Protein 2XSU (pdb70)

InterPro domains:
  IPR000627 Intradiol ring-cleavage dioxygenase, C-terminal [PF00775] (101-268)
  IPR000627 Intradiol ring-cleavage dioxygenase, C-terminal [PS00083] (133-161)
  IPR007535 Catechol dioxygenase, N-terminal [PF04444] (23-92)
  IPR012801 Catechol 1,2-dioxygenase, proteobacteria [TIGR02439] (2-287)
  IPR015889 Intradiol ring-cleavage dioxygenase, core [G3DSA:2.60.130.10] (1-306)
  IPR015889 Intradiol ring-cleavage dioxygenase, core [SSF49482] (15-292)
  IPR050770 Intradiol Ring-Cleavage Dioxygenase [PTHR33711] (22-294)

Foldseek 3Di:
DQPDDLVRLLVVLCVPQPVPDDDDDPVVVSVVSSVVSSVVVVCCRVVVQDPVNVVVVVVLVVQCVVVVCVLVLCLLVQVQQVVLVVQVVVCVVLVNDDWQRAFGQGAADAPDAAEDEQEDEQAPCPCVVPFFKEKEKAAEAARVRHGDFFKKKWKAFADPARDGPPVPPPGDHRRRTYIYTYHPRRMHMYIYTFGAKDFDPCPGSSVVVCVVVVHTGIAGGKMWIWIDDPQWAIGTHMAGEPPTPCQVPHSSRGHDPSRYWYWAKDQDPVVCVVVVHDGIHTYTYDYTYTYGDDPSGDHNDDDDDHHYD

Structure (mmCIF, N/CA/C/O backbone):
data_2XSU
#
_entry.id   2XSU
#
_cell.length_a   101.614
_cell.length_b   78.940
_cell.length_c   76.019
_cell.angle_alpha   90.00
_cell.angle_beta   125.75
_cell.angle_gamma   90.00
#
_symmetry.space_group_name_H-M   'C 1 2 1'
#
loop_
_entity.id
_entity.type
_entity.pdbx_description
1 polymer 'CATECHOL 1,2 DIOXYGENASE'
2 non-polymer 'FE (III) ION'
3 non-polymer 1-palmitoyl-2-oleoyl-sn-glycero-3-phosphoinositol
4 water water
#
loop_
_atom_site.group_PDB
_atom_site.id
_atom_site.type_symbol
_atom_site.label_atom_id
_atom_site.label_alt_id
_atom_site.label_comp_id
_atom_site.label_asym_id
_atom_site.label_entity_id
_atom_site.label_seq_id
_atom_site.pdbx_PDB_ins_code
_atom_site.Cartn_x
_atom_site.Cartn_y
_atom_site.Cartn_z
_atom_site.occupancy
_atom_site.B_iso_or_equiv
_atom_site.auth_seq_id
_atom_site.auth_comp_id
_atom_site.auth_asym_id
_atom_site.auth_atom_id
_atom_site.pdbx_PDB_model_num
ATOM 1 N N . HIS A 1 4 ? 36.899 -21.708 46.850 1.00 27.52 -3 HIS A N 1
ATOM 2 C CA . HIS A 1 4 ? 36.303 -20.362 46.560 1.00 27.51 -3 HIS A CA 1
ATOM 3 C C . HIS A 1 4 ? 34.930 -20.402 45.917 1.00 27.37 -3 HIS A C 1
ATOM 4 O O . HIS A 1 4 ? 34.307 -19.356 45.715 1.00 27.64 -3 HIS A O 1
ATOM 5 N N . HIS A 1 5 ? 34.454 -21.594 45.567 1.00 26.42 -2 HIS A N 1
ATOM 6 C CA . HIS A 1 5 ? 33.107 -21.730 45.035 1.00 25.15 -2 HIS A CA 1
ATOM 7 C C . HIS A 1 5 ? 32.115 -21.746 46.189 1.00 24.47 -2 HIS A C 1
ATOM 8 O O . HIS A 1 5 ? 32.007 -22.728 46.948 1.00 25.07 -2 HIS A O 1
ATOM 15 N N . HIS A 1 6 ? 31.414 -20.629 46.328 1.00 22.30 -1 HIS A N 1
ATOM 16 C CA . HIS A 1 6 ? 30.422 -20.454 47.381 1.00 20.81 -1 HIS A CA 1
ATOM 17 C C . HIS A 1 6 ? 29.003 -20.786 46.946 1.00 20.93 -1 HIS A C 1
ATOM 18 O O . HIS A 1 6 ? 28.133 -21.032 47.785 1.00 21.61 -1 HIS A O 1
ATOM 25 N N . HIS A 1 7 ? 28.758 -20.773 45.634 1.00 20.18 0 HIS A N 1
ATOM 26 C CA . HIS A 1 7 ? 27.464 -21.128 45.057 1.00 19.99 0 HIS A CA 1
ATOM 27 C C . HIS A 1 7 ? 27.696 -21.931 43.781 1.00 19.46 0 HIS A C 1
ATOM 28 O O . HIS A 1 7 ? 28.645 -21.644 43.046 1.00 19.96 0 HIS A O 1
ATOM 35 N N . ASN A 1 8 ? 26.873 -22.960 43.543 1.00 19.84 2 ASN A N 1
ATOM 36 C CA . ASN A 1 8 ? 26.850 -23.659 42.248 1.00 19.31 2 ASN A CA 1
ATOM 37 C C . ASN A 1 8 ? 25.850 -23.004 41.293 1.00 18.98 2 ASN A C 1
ATOM 38 O O . ASN A 1 8 ? 25.146 -22.066 41.703 1.00 17.89 2 ASN A O 1
ATOM 43 N N . ARG A 1 9 ? 25.765 -23.473 40.038 1.00 18.41 3 ARG A N 1
ATOM 44 C CA . ARG A 1 9 ? 24.902 -22.789 39.061 1.00 18.40 3 ARG A CA 1
ATOM 45 C C . ARG A 1 9 ? 23.428 -22.911 39.427 1.00 18.65 3 ARG A C 1
ATOM 46 O O . ARG A 1 9 ? 22.678 -21.981 39.164 1.00 18.56 3 ARG A O 1
ATOM 54 N N . GLN A 1 10 ? 23.020 -24.023 40.048 1.00 18.92 4 GLN A N 1
ATOM 55 C CA . GLN A 1 10 ? 21.631 -24.175 40.494 1.00 20.37 4 GLN A CA 1
ATOM 56 C C . GLN A 1 10 ? 21.275 -23.094 41.513 1.00 18.33 4 GLN A C 1
ATOM 57 O O . GLN A 1 10 ? 20.213 -22.465 41.407 1.00 18.47 4 GLN A O 1
ATOM 63 N N . GLN A 1 11 ? 22.177 -22.877 42.468 1.00 17.41 5 GLN A N 1
ATOM 64 C CA . GLN A 1 11 ? 21.974 -21.897 43.543 1.00 16.68 5 GLN A CA 1
ATOM 65 C C . GLN A 1 11 ? 22.003 -20.485 42.955 1.00 15.23 5 GLN A C 1
ATOM 66 O O . GLN A 1 11 ? 21.196 -19.637 43.355 1.00 14.88 5 GLN A O 1
ATOM 72 N N . ILE A 1 12 ? 22.886 -20.258 41.983 1.00 14.42 6 ILE A N 1
ATOM 73 C CA . ILE A 1 12 ? 22.928 -18.961 41.293 1.00 13.62 6 ILE A CA 1
ATOM 74 C C . ILE A 1 12 ? 21.608 -18.702 40.573 1.00 13.44 6 ILE A C 1
ATOM 75 O O . ILE A 1 12 ? 21.022 -17.619 40.681 1.00 13.30 6 ILE A O 1
ATOM 80 N N . ASP A 1 13 ? 21.158 -19.678 39.776 1.00 14.73 7 ASP A N 1
ATOM 81 C CA . ASP A 1 13 ? 19.919 -19.514 39.030 1.00 15.05 7 ASP A CA 1
ATOM 82 C C . ASP A 1 13 ? 18.720 -19.243 39.926 1.00 14.09 7 ASP A C 1
ATOM 83 O O . ASP A 1 13 ? 17.877 -18.402 39.585 1.00 15.95 7 ASP A O 1
ATOM 88 N N . ALA A 1 14 ? 18.680 -19.899 41.083 1.00 14.59 8 ALA A N 1
ATOM 89 C CA . ALA A 1 14 ? 17.594 -19.696 42.036 1.00 14.76 8 ALA A CA 1
ATOM 90 C C . ALA A 1 14 ? 17.627 -18.275 42.597 1.00 14.45 8 ALA A C 1
ATOM 91 O O . ALA A 1 14 ? 16.585 -17.617 42.662 1.00 14.31 8 ALA A O 1
ATOM 93 N N . LEU A 1 15 ? 18.825 -17.796 42.953 1.00 13.39 9 LEU A N 1
ATOM 94 C CA . LEU A 1 15 ? 18.988 -16.407 43.439 1.00 13.00 9 LEU A CA 1
ATOM 95 C C . LEU A 1 15 ? 18.596 -15.349 42.397 1.00 12.95 9 LEU A C 1
ATOM 96 O O . LEU A 1 15 ? 17.874 -14.392 42.696 1.00 12.21 9 LEU A O 1
ATOM 101 N N . VAL A 1 16 ? 19.075 -15.535 41.166 1.00 12.53 10 VAL A N 1
ATOM 102 C CA . VAL A 1 16 ? 18.728 -14.598 40.084 1.00 12.74 10 VAL A CA 1
ATOM 103 C C . VAL A 1 16 ? 17.208 -14.552 39.862 1.00 13.06 10 VAL A C 1
ATOM 104 O O . VAL A 1 16 ? 16.640 -13.456 39.678 1.00 12.54 10 VAL A O 1
ATOM 108 N N . LYS A 1 17 ? 16.567 -15.730 39.899 1.00 13.83 11 LYS A N 1
ATOM 109 C CA . LYS A 1 17 ? 15.109 -15.820 39.739 1.00 13.82 11 LYS A CA 1
ATOM 110 C C . LYS A 1 17 ? 14.387 -15.107 40.883 1.00 14.02 11 LYS A C 1
ATOM 111 O O . LYS A 1 17 ? 13.445 -14.334 40.652 1.00 13.52 11 LYS A O 1
ATOM 117 N N . GLN A 1 18 ? 14.826 -15.364 42.109 1.00 13.93 12 GLN A N 1
ATOM 118 C CA . GLN A 1 18 ? 14.198 -14.752 43.285 1.00 15.18 12 GLN A CA 1
ATOM 119 C C . GLN A 1 18 ? 14.235 -13.233 43.213 1.00 14.05 12 GLN A C 1
ATOM 120 O O . GLN A 1 18 ? 13.252 -12.561 43.545 1.00 14.78 12 GLN A O 1
ATOM 126 N N . MET A 1 19 ? 15.373 -12.695 42.761 1.00 13.04 13 MET A N 1
ATOM 127 C CA . MET A 1 19 ? 15.570 -11.249 42.727 1.00 12.67 13 MET A CA 1
ATOM 128 C C . MET A 1 19 ? 14.950 -10.547 41.518 1.00 12.56 13 MET A C 1
ATOM 129 O O . MET A 1 19 ? 14.447 -9.410 41.632 1.00 13.49 13 MET A O 1
ATOM 134 N N . ASN A 1 20 ? 14.940 -11.216 40.365 1.00 11.61 14 ASN A N 1
ATOM 135 C CA . ASN A 1 20 ? 14.631 -10.527 39.108 1.00 12.60 14 ASN A CA 1
ATOM 136 C C . ASN A 1 20 ? 13.358 -10.979 38.393 1.00 14.06 14 ASN A C 1
ATOM 137 O O . ASN A 1 20 ? 12.877 -10.291 37.472 1.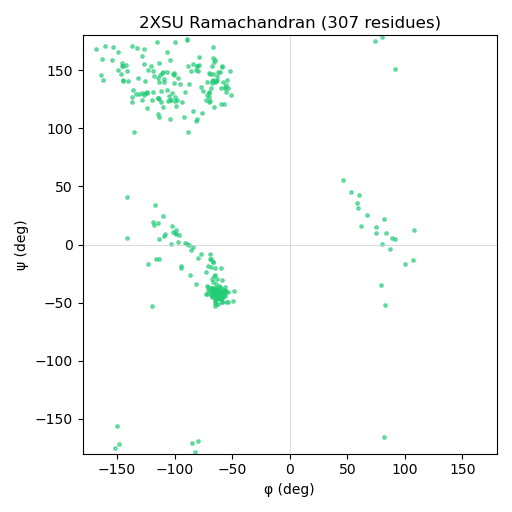00 14.82 14 ASN A O 1
ATOM 142 N N . VAL A 1 21 ? 12.811 -12.109 38.845 1.00 14.58 15 VAL A N 1
ATOM 143 C CA . VAL A 1 21 ? 11.645 -12.728 38.189 1.00 15.37 15 VAL A CA 1
ATOM 144 C C . VAL A 1 21 ? 10.461 -12.824 39.165 1.00 15.20 15 VAL A C 1
ATOM 145 O O . VAL A 1 21 ? 9.364 -12.320 38.845 1.00 16.36 15 VAL A O 1
ATOM 149 N N . ASP A 1 22 ? 10.699 -13.407 40.339 1.00 15.89 16 ASP A N 1
ATOM 150 C CA . ASP A 1 22 ? 9.663 -13.539 41.394 1.00 16.67 16 ASP A CA 1
ATOM 151 C C . ASP A 1 22 ? 9.106 -12.191 41.835 1.00 17.95 16 ASP A C 1
ATOM 152 O O . ASP A 1 22 ? 7.941 -12.108 42.271 1.00 18.72 16 ASP A O 1
ATOM 157 N N . THR A 1 23 ? 9.943 -11.148 41.756 1.00 16.56 17 THR A N 1
ATOM 158 C CA . THR A 1 23 ? 9.560 -9.780 42.100 1.00 16.26 17 THR A CA 1
ATOM 159 C C . THR A 1 23 ? 8.716 -9.042 41.048 1.00 17.11 17 THR A C 1
ATOM 160 O O . THR A 1 23 ? 8.223 -7.936 41.319 1.00 18.47 17 THR A O 1
ATOM 164 N N . ALA A 1 24 ? 8.550 -9.639 39.864 1.00 17.54 18 ALA A N 1
ATOM 165 C CA . ALA A 1 24 ? 7.771 -9.019 38.777 1.00 18.57 18 ALA A CA 1
ATOM 166 C C . ALA A 1 24 ? 6.278 -8.966 39.119 1.00 20.42 18 ALA A C 1
ATOM 167 O O . ALA A 1 24 ? 5.704 -9.948 39.633 1.00 21.18 18 ALA A O 1
ATOM 169 N N . LYS A 1 25 ? 5.672 -7.812 38.856 1.00 21.76 19 LYS A N 1
ATOM 170 C CA . LYS A 1 25 ? 4.210 -7.650 38.974 1.00 24.65 19 LYS A CA 1
ATOM 171 C C . LYS A 1 25 ? 3.678 -6.919 37.724 1.00 25.08 19 LYS A C 1
ATOM 172 O O . LYS A 1 25 ? 4.201 -5.880 37.337 1.00 25.18 19 LYS A O 1
ATOM 178 N N . GLY A 1 26 ? 2.639 -7.474 37.087 1.00 26.83 20 GLY A N 1
ATOM 179 C CA . GLY A 1 26 ? 2.073 -6.896 35.856 1.00 27.79 20 GLY A CA 1
ATOM 180 C C . GLY A 1 26 ? 2.871 -7.302 34.618 1.00 28.16 20 GLY A C 1
ATOM 181 O O . GLY A 1 26 ? 3.682 -8.228 34.692 1.00 29.17 20 GLY A O 1
ATOM 182 N N . PRO A 1 27 ? 2.650 -6.612 33.472 1.00 28.03 21 PRO A N 1
ATOM 183 C CA . PRO A 1 27 ? 3.394 -6.796 32.216 1.00 27.24 21 PRO A CA 1
ATOM 184 C C . PRO A 1 27 ? 4.935 -6.752 32.308 1.00 25.50 21 PRO A C 1
ATOM 185 O O . PRO A 1 27 ? 5.533 -5.795 32.835 1.00 26.06 21 PRO A O 1
ATOM 189 N N . VAL A 1 28 ? 5.551 -7.784 31.744 1.00 24.07 22 VAL A N 1
ATOM 190 C CA . VAL A 1 28 ? 7.001 -7.872 31.623 1.00 22.37 22 VAL A CA 1
ATOM 191 C C . VAL A 1 28 ? 7.344 -7.915 30.136 1.00 21.34 22 VAL A C 1
ATOM 192 O O . VAL A 1 28 ? 6.583 -8.496 29.348 1.00 21.40 22 VAL A O 1
ATOM 196 N N . ASP A 1 29 ? 8.477 -7.310 29.752 1.00 19.16 23 ASP A N 1
ATOM 197 C CA . ASP A 1 29 ? 9.037 -7.499 28.407 1.00 18.34 23 ASP A CA 1
ATOM 198 C C . ASP A 1 29 ? 9.764 -8.834 28.477 1.00 17.83 23 ASP A C 1
ATOM 199 O O . ASP A 1 29 ? 10.814 -8.947 29.129 1.00 16.82 23 ASP A O 1
ATOM 204 N N . GLU A 1 30 ? 9.203 -9.847 27.829 1.00 16.28 24 GLU A N 1
ATOM 205 C CA . GLU A 1 30 ? 9.710 -11.205 27.998 1.00 16.25 24 GLU A CA 1
ATOM 206 C C . GLU A 1 30 ? 11.150 -11.380 27.486 1.00 15.02 24 GLU A C 1
ATOM 207 O O . GLU A 1 30 ? 11.939 -12.120 28.095 1.00 14.23 24 GLU A O 1
ATOM 213 N N . ARG A 1 31 ? 11.481 -10.705 26.377 1.00 14.43 25 ARG A N 1
ATOM 214 C CA . ARG A 1 31 ? 12.829 -10.801 25.775 1.00 13.31 25 ARG A CA 1
ATOM 215 C C . ARG A 1 31 ? 13.884 -10.162 26.690 1.00 13.24 25 ARG A C 1
ATOM 216 O O . ARG A 1 31 ? 14.952 -10.763 26.946 1.00 12.98 25 ARG A O 1
ATOM 224 N N . ILE A 1 32 ? 13.554 -8.987 27.212 1.00 13.50 26 ILE A N 1
ATOM 225 C CA . ILE A 1 32 ? 14.488 -8.290 28.118 1.00 13.08 26 ILE A CA 1
ATOM 226 C C . ILE A 1 32 ? 14.674 -9.136 29.386 1.00 13.67 26 ILE A C 1
ATOM 227 O O . ILE A 1 32 ? 15.805 -9.331 29.849 1.00 12.78 26 ILE A O 1
ATOM 232 N N . GLN A 1 33 ? 13.576 -9.660 29.943 1.00 12.49 27 GLN A N 1
ATOM 233 C CA . GLN A 1 33 ? 13.691 -10.549 31.096 1.00 12.98 27 GLN A CA 1
ATOM 234 C C . GLN A 1 33 ? 14.612 -11.751 30.821 1.00 12.79 27 GLN A C 1
ATOM 235 O O . GLN A 1 33 ? 15.511 -12.051 31.594 1.00 12.56 27 GLN A O 1
ATOM 241 N N . GLN A 1 34 ? 14.381 -12.436 29.702 1.00 12.30 28 GLN A N 1
ATOM 242 C CA . GLN A 1 34 ? 15.202 -13.576 29.291 1.00 12.71 28 GLN A CA 1
ATOM 243 C C . GLN A 1 34 ? 16.710 -13.227 29.231 1.00 12.29 28 GLN A C 1
ATOM 244 O O . GLN A 1 34 ? 17.543 -13.953 29.762 1.00 12.04 28 GLN A O 1
ATOM 250 N N . VAL A 1 35 ? 17.039 -12.125 28.558 1.00 12.27 29 VA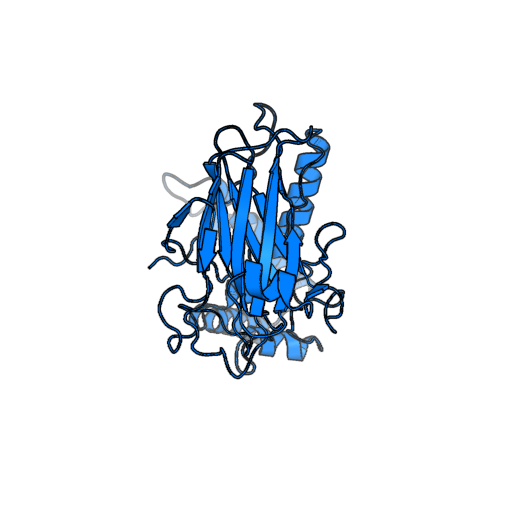L A N 1
ATOM 251 C CA . VAL A 1 35 ? 18.435 -11.730 28.382 1.00 12.59 29 VAL A CA 1
ATOM 252 C C . VAL A 1 35 ? 19.092 -11.332 29.722 1.00 12.24 29 VAL A C 1
ATOM 253 O O . VAL A 1 35 ? 20.202 -11.799 30.031 1.00 12.76 29 VAL A O 1
ATOM 257 N N . VAL A 1 36 ? 18.389 -10.547 30.537 1.00 13.18 30 VAL A N 1
ATOM 258 C CA . VAL A 1 36 ? 18.907 -10.158 31.852 1.00 13.86 30 VAL A CA 1
ATOM 259 C C . VAL A 1 36 ? 19.184 -11.374 32.751 1.00 13.63 30 VAL A C 1
ATOM 260 O O . VAL A 1 36 ? 20.261 -11.475 33.375 1.00 13.33 30 VAL A O 1
ATOM 264 N N . VAL A 1 37 ? 18.241 -12.312 32.816 1.00 12.63 31 VAL A N 1
ATOM 265 C CA . VAL A 1 37 ? 18.404 -13.508 33.632 1.00 13.46 31 VAL A CA 1
ATOM 266 C C . VAL A 1 37 ? 19.631 -14.317 33.187 1.00 12.63 31 VAL A C 1
ATOM 267 O O . VAL A 1 37 ? 20.413 -14.789 34.005 1.00 13.40 31 VAL A O 1
ATOM 271 N N . ARG A 1 38 ? 19.800 -14.469 31.880 1.00 11.14 32 ARG A N 1
ATOM 272 C CA . ARG A 1 38 ? 20.951 -15.192 31.354 1.00 11.71 32 ARG A CA 1
ATOM 273 C C . ARG A 1 38 ? 22.273 -14.493 31.660 1.00 10.99 32 ARG A C 1
ATOM 274 O O . ARG A 1 38 ? 23.203 -15.131 32.166 1.00 10.59 32 ARG A O 1
ATOM 282 N N . LEU A 1 39 ? 22.355 -13.198 31.361 1.00 10.32 33 LEU A N 1
ATOM 283 C CA . LEU A 1 39 ? 23.621 -12.484 31.551 1.00 11.28 33 LEU A CA 1
ATOM 284 C C . LEU A 1 39 ? 23.993 -12.361 33.021 1.00 11.05 33 LEU A C 1
ATOM 285 O O . LEU A 1 39 ? 25.173 -12.470 33.352 1.00 11.65 33 LEU A O 1
ATOM 290 N N . LEU A 1 40 ? 23.003 -12.151 33.894 1.00 11.37 34 LEU A N 1
ATOM 291 C CA . LEU A 1 40 ? 23.311 -12.055 35.327 1.00 11.52 34 LEU A CA 1
ATOM 292 C C . LEU A 1 40 ? 23.770 -13.390 35.887 1.00 11.56 34 LEU A C 1
ATOM 293 O O . LEU A 1 40 ? 24.719 -13.449 36.656 1.00 12.02 34 LEU A O 1
ATOM 298 N N . GLY A 1 41 ? 23.080 -14.468 35.508 1.00 10.94 35 GLY A N 1
ATOM 299 C CA . GLY A 1 41 ? 23.512 -15.797 35.933 1.00 10.85 35 GLY A CA 1
ATOM 300 C C . GLY A 1 41 ? 24.946 -16.084 35.462 1.00 10.43 35 GLY A C 1
ATOM 301 O O . GLY A 1 41 ? 25.772 -16.600 36.215 1.00 10.10 35 GLY A O 1
ATOM 302 N N . ASP A 1 42 ? 25.262 -15.727 34.213 1.00 10.32 36 ASP A N 1
ATOM 303 C CA . ASP A 1 42 ? 26.617 -15.935 33.705 1.00 10.67 36 ASP A CA 1
ATOM 304 C C . ASP A 1 42 ? 27.636 -15.094 34.469 1.00 10.22 36 ASP A C 1
ATOM 305 O O . ASP A 1 42 ? 28.724 -15.576 34.771 1.00 11.63 36 ASP A O 1
ATOM 310 N N . LEU A 1 43 ? 27.290 -13.835 34.767 1.00 9.56 37 LEU A N 1
ATOM 311 C CA . LEU A 1 43 ? 28.204 -12.953 35.512 1.00 9.08 37 LEU A CA 1
ATOM 312 C C . LEU A 1 43 ? 28.473 -13.539 36.893 1.00 9.63 37 LEU A C 1
ATOM 313 O O . LEU A 1 43 ? 29.621 -13.618 37.318 1.00 10.10 37 LEU A O 1
ATOM 318 N N . PHE A 1 44 ? 27.420 -13.977 37.579 1.00 9.71 38 PHE A N 1
ATOM 319 C CA . PHE A 1 44 ? 27.579 -14.558 38.915 1.00 9.62 38 PHE A CA 1
ATOM 320 C C . PHE A 1 44 ? 28.467 -15.808 38.876 1.00 10.38 38 PHE A C 1
ATOM 321 O O . PHE A 1 44 ? 29.308 -15.998 39.745 1.00 11.09 38 PHE A O 1
ATOM 329 N N . GLN A 1 45 ? 28.292 -16.637 37.845 1.00 10.46 39 GLN A N 1
ATOM 330 C CA . GLN A 1 45 ? 29.088 -17.832 37.725 1.00 11.70 39 GLN A CA 1
ATOM 331 C C . GLN A 1 45 ? 30.568 -17.515 37.423 1.00 11.72 39 GLN A C 1
ATOM 332 O O . GLN A 1 45 ? 31.472 -18.190 37.928 1.00 12.34 39 GLN A O 1
ATOM 338 N N . ALA A 1 46 ? 30.820 -16.486 36.610 1.00 10.88 40 ALA A N 1
ATOM 339 C CA . ALA A 1 46 ? 32.193 -16.042 36.385 1.00 11.72 40 ALA A CA 1
ATOM 340 C C . ALA A 1 46 ? 32.836 -15.510 37.677 1.00 11.32 40 ALA A C 1
ATOM 341 O O . ALA A 1 46 ? 34.003 -15.740 37.945 1.00 11.06 40 ALA A O 1
ATOM 343 N N . ILE A 1 47 ? 32.049 -14.777 38.474 1.00 11.21 41 ILE A N 1
ATOM 344 C CA . ILE A 1 47 ? 32.535 -14.288 39.761 1.00 11.40 41 ILE A CA 1
ATOM 345 C C . ILE A 1 47 ? 32.947 -15.473 40.657 1.00 11.54 41 ILE A C 1
ATOM 346 O O . ILE A 1 47 ? 33.998 -15.433 41.281 1.00 11.70 41 ILE A O 1
ATOM 351 N N . GLU A 1 48 ? 32.130 -16.525 40.692 1.00 11.53 42 GLU A N 1
ATOM 352 C CA . GLU A 1 48 ? 32.484 -17.728 41.461 1.00 12.23 42 GLU A CA 1
ATOM 353 C C . GLU A 1 48 ? 33.735 -18.409 40.895 1.00 13.01 42 GLU A C 1
ATOM 354 O O . GLU A 1 48 ? 34.690 -18.699 41.632 1.00 13.48 42 GLU A O 1
ATOM 360 N N . ASP A 1 49 ? 33.728 -18.656 39.584 1.00 13.02 43 ASP A N 1
ATOM 361 C CA . ASP A 1 49 ? 34.807 -19.454 38.991 1.00 13.31 43 ASP A CA 1
ATOM 362 C C . ASP A 1 49 ? 36.173 -18.790 39.102 1.00 14.00 43 ASP A C 1
ATOM 363 O O . ASP A 1 49 ? 37.199 -19.461 39.326 1.00 14.90 43 ASP A O 1
ATOM 368 N N . LEU A 1 50 ? 36.212 -17.469 38.924 1.00 13.68 44 LEU A N 1
ATOM 369 C CA . LEU A 1 50 ? 37.458 -16.712 38.947 1.00 13.96 44 LEU A CA 1
ATOM 370 C C . LEU A 1 50 ? 37.741 -16.063 40.319 1.00 13.77 44 LEU A C 1
ATOM 371 O O . LEU A 1 50 ? 38.712 -15.313 40.471 1.00 14.24 44 LEU A O 1
ATOM 376 N N . ASP A 1 51 ? 36.838 -16.327 41.280 1.00 14.14 45 ASP A N 1
ATOM 377 C CA . ASP A 1 51 ? 36.850 -15.725 42.627 1.00 14.23 45 ASP A CA 1
ATOM 378 C C . ASP A 1 51 ? 37.084 -14.212 42.553 1.00 13.62 45 ASP A C 1
ATOM 379 O O . ASP A 1 51 ? 38.040 -13.651 43.121 1.00 14.50 45 ASP A O 1
ATOM 384 N N . ILE A 1 52 ? 36.217 -13.550 41.785 1.00 12.60 46 ILE A N 1
ATOM 385 C CA . ILE A 1 52 ? 36.292 -12.109 41.572 1.00 12.89 46 ILE A CA 1
ATOM 386 C C . ILE A 1 52 ? 35.839 -11.392 42.853 1.00 12.72 46 ILE A C 1
ATOM 387 O O . ILE A 1 52 ? 34.744 -11.637 43.372 1.00 14.42 46 ILE A O 1
ATOM 392 N N . GLN A 1 53 ? 36.723 -10.536 43.348 1.00 13.75 47 GLN A N 1
ATOM 393 C CA . GLN A 1 53 ? 36.552 -9.845 44.633 1.00 14.40 47 GLN A CA 1
ATOM 394 C C . GLN A 1 53 ? 35.704 -8.593 44.469 1.00 13.82 47 GLN A C 1
ATOM 395 O O . GLN A 1 53 ? 35.622 -8.039 43.362 1.00 13.07 47 GLN A O 1
ATOM 401 N N . PRO A 1 54 ? 35.036 -8.124 45.544 1.00 13.11 48 PRO A N 1
ATOM 402 C CA . PRO A 1 54 ? 34.225 -6.929 45.395 1.00 12.49 48 PRO A CA 1
ATOM 403 C C . PRO A 1 54 ? 35.010 -5.750 44.804 1.00 13.28 48 PRO A C 1
ATOM 404 O O . PRO A 1 54 ? 34.505 -5.060 43.955 1.00 13.15 48 PRO A O 1
ATOM 408 N N . SER A 1 55 ? 36.257 -5.559 45.223 1.00 13.44 49 SER A N 1
ATOM 409 C CA . SER A 1 55 ? 37.045 -4.447 44.715 1.00 13.80 49 SER A CA 1
ATOM 410 C C . SER A 1 55 ? 37.227 -4.544 43.201 1.00 12.54 49 SER A C 1
ATOM 411 O O . SER A 1 55 ? 37.227 -3.513 42.520 1.00 13.56 49 SER A O 1
ATOM 415 N N . GLU A 1 56 ? 37.374 -5.776 42.698 1.00 12.67 50 GLU A N 1
ATOM 416 C CA . GLU A 1 56 ? 37.482 -6.022 41.248 1.00 12.48 50 GLU A CA 1
ATOM 417 C C . GLU A 1 56 ? 36.172 -5.714 40.501 1.00 11.94 50 GLU A C 1
ATOM 418 O O . GLU A 1 56 ? 36.173 -5.075 39.451 1.00 12.11 50 GLU A O 1
ATOM 424 N N . VAL A 1 57 ? 35.040 -6.129 41.066 1.00 11.65 51 VAL A N 1
ATOM 425 C CA . VAL A 1 57 ? 33.756 -5.822 40.465 1.00 11.36 51 VAL A CA 1
ATOM 426 C C . VAL A 1 57 ? 33.539 -4.308 40.389 1.00 11.03 51 VAL A C 1
ATOM 427 O O . VAL A 1 57 ? 33.162 -3.773 39.344 1.00 10.66 51 VAL A O 1
ATOM 431 N N . TRP A 1 58 ? 33.820 -3.587 41.480 1.00 9.86 52 TRP A N 1
ATOM 432 C CA . TRP A 1 58 ? 33.644 -2.135 41.477 1.00 10.60 52 TRP A CA 1
ATOM 433 C C . TRP A 1 58 ? 34.574 -1.472 40.472 1.00 11.44 52 TRP A C 1
ATOM 434 O O . TRP A 1 58 ? 34.156 -0.574 39.774 1.00 11.48 52 TRP A O 1
ATOM 445 N N . LYS A 1 59 ? 35.803 -1.976 40.342 1.00 11.65 53 LYS A N 1
ATOM 446 C CA . LYS A 1 59 ? 36.709 -1.420 39.327 1.00 12.68 53 LYS A CA 1
ATOM 447 C C . LYS A 1 59 ? 36.141 -1.616 37.924 1.00 12.02 53 LYS A C 1
ATOM 448 O O . LYS A 1 59 ? 36.245 -0.714 37.076 1.00 13.03 53 LYS A O 1
ATOM 454 N N . GLY A 1 60 ? 35.551 -2.782 37.668 1.00 11.65 54 GLY A N 1
ATOM 455 C CA . GLY A 1 60 ? 34.934 -3.042 36.349 1.00 11.79 54 GLY A CA 1
ATOM 456 C C . GLY A 1 60 ? 33.760 -2.101 36.069 1.00 12.05 54 GLY A C 1
ATOM 457 O O . GLY A 1 60 ? 33.626 -1.563 34.970 1.00 12.88 54 GLY A O 1
ATOM 458 N N . LEU A 1 61 ? 32.889 -1.903 37.064 1.00 11.34 55 LEU A N 1
ATOM 459 C CA . LEU A 1 61 ? 31.743 -0.993 36.902 1.00 12.17 55 LEU A CA 1
ATOM 460 C C . LEU A 1 61 ? 32.183 0.472 36.752 1.00 12.49 55 LEU A C 1
ATOM 461 O O . LEU A 1 61 ? 31.602 1.234 35.966 1.00 11.81 55 LEU A O 1
ATOM 466 N N . GLU A 1 62 ? 33.226 0.864 37.485 1.00 10.61 56 GLU A N 1
ATOM 467 C CA . GLU A 1 62 ? 33.791 2.202 37.355 1.00 11.41 56 GLU A CA 1
ATOM 468 C C . GLU A 1 62 ? 34.377 2.418 35.946 1.00 11.05 56 GLU A C 1
ATOM 469 O O . GLU A 1 62 ? 34.175 3.480 35.335 1.00 10.86 56 GLU A O 1
ATOM 475 N N . TYR A 1 63 ? 35.063 1.394 35.445 1.00 11.53 57 TYR A N 1
ATOM 476 C CA . TYR A 1 63 ? 35.572 1.428 34.062 1.00 11.78 57 TYR A CA 1
ATOM 477 C C . TYR A 1 63 ? 34.430 1.604 33.056 1.00 11.32 57 TYR A C 1
ATOM 478 O O . TYR A 1 63 ? 34.516 2.498 32.183 1.00 11.07 57 TYR A O 1
ATOM 487 N N . LEU A 1 64 ? 33.375 0.784 33.178 1.00 11.07 58 LEU A N 1
ATOM 488 C CA . LEU A 1 64 ? 32.229 0.895 32.256 1.00 11.70 58 LEU A CA 1
ATOM 489 C C . LEU A 1 64 ? 31.553 2.254 32.341 1.00 10.88 58 LEU A C 1
ATOM 490 O O . LEU A 1 64 ? 31.175 2.812 31.303 1.00 11.66 58 LEU A O 1
ATOM 495 N N . THR A 1 65 ? 31.421 2.794 33.562 1.00 10.89 59 THR A N 1
ATOM 496 C CA . THR A 1 65 ? 30.891 4.151 33.752 1.00 11.26 59 THR A CA 1
ATOM 497 C C . THR A 1 65 ? 31.757 5.191 32.999 1.00 11.01 59 THR A C 1
ATOM 498 O O . THR A 1 65 ? 31.231 6.022 32.227 1.00 12.12 59 THR A O 1
ATOM 502 N N . ASP A 1 66 ? 33.068 5.117 33.191 1.00 11.73 60 ASP A N 1
ATOM 503 C CA . ASP A 1 66 ? 34.011 6.056 32.539 1.00 12.48 60 ASP A CA 1
ATOM 504 C C . ASP A 1 66 ? 33.955 5.940 31.014 1.00 12.77 60 ASP A C 1
ATOM 505 O O . ASP A 1 66 ? 33.974 6.967 30.317 1.00 12.24 60 ASP A O 1
ATOM 510 N N . ALA A 1 67 ? 33.876 4.694 30.530 1.00 13.08 61 ALA A N 1
ATOM 511 C CA . ALA A 1 67 ? 33.774 4.425 29.091 1.00 12.73 61 ALA A CA 1
ATOM 512 C C . ALA A 1 67 ? 32.517 5.049 28.489 1.00 11.95 61 ALA A C 1
ATOM 513 O O . ALA A 1 67 ? 32.583 5.664 27.414 1.00 13.34 61 ALA A O 1
ATOM 515 N N . GLY A 1 68 ? 31.377 4.901 29.173 1.00 11.21 62 GLY A N 1
ATOM 516 C CA . GLY A 1 68 ? 30.138 5.513 28.713 1.00 11.71 62 GLY A CA 1
ATOM 517 C C . GLY A 1 68 ? 30.186 7.031 28.744 1.00 12.56 62 GLY A C 1
ATOM 518 O O . GLY A 1 68 ? 29.706 7.698 27.828 1.00 12.28 62 GLY A O 1
ATOM 519 N N . GLN A 1 69 ? 30.776 7.583 29.803 1.00 12.50 63 GLN A N 1
ATOM 520 C CA . GLN A 1 69 ? 30.917 9.039 29.874 1.00 13.20 63 GLN A CA 1
ATOM 521 C C . GLN A 1 69 ? 31.804 9.608 28.765 1.00 14.02 63 GLN A C 1
ATOM 522 O O . GLN A 1 69 ? 31.550 10.721 28.292 1.00 15.61 63 GLN A O 1
ATOM 528 N N . ALA A 1 70 ? 32.762 8.802 28.312 1.00 13.33 64 ALA A N 1
ATOM 529 C CA . ALA A 1 70 ? 33.698 9.170 27.232 1.00 13.32 64 ALA A CA 1
ATOM 530 C C . ALA A 1 70 ? 33.137 8.840 25.835 1.00 13.02 64 ALA A C 1
ATOM 531 O O . ALA A 1 70 ? 33.797 9.130 24.812 1.00 14.05 64 ALA A O 1
ATOM 533 N N . ASN A 1 71 ? 31.928 8.277 25.791 1.00 12.99 65 ASN A N 1
ATOM 534 C CA . ASN A 1 71 ? 31.271 7.790 24.568 1.00 12.99 65 ASN A CA 1
ATOM 535 C C . ASN A 1 71 ? 32.153 6.824 23.801 1.00 13.61 65 ASN A C 1
ATOM 536 O O . ASN A 1 71 ? 32.251 6.916 22.566 1.00 14.14 65 ASN A O 1
ATOM 541 N N . GLU A 1 72 ? 32.765 5.888 24.527 1.00 11.32 66 GLU A N 1
ATOM 542 C CA . GLU A 1 72 ? 33.744 4.958 23.935 1.00 12.96 66 GLU A CA 1
ATOM 543 C C . GLU A 1 72 ? 33.315 3.492 23.910 1.00 11.74 66 GLU A C 1
ATOM 544 O O . GLU A 1 72 ? 34.131 2.635 23.550 1.00 11.81 66 GLU A O 1
ATOM 550 N N . LEU A 1 73 ? 32.083 3.181 24.322 1.00 11.54 67 LEU A N 1
ATOM 551 C CA . LEU A 1 73 ? 31.653 1.777 24.353 1.00 11.97 67 LEU A CA 1
ATOM 552 C C . LEU A 1 73 ? 31.531 1.179 22.945 1.00 12.92 67 LEU A C 1
ATOM 553 O O . LEU A 1 73 ? 31.721 -0.023 22.775 1.00 13.03 67 LEU A O 1
ATOM 558 N N . GLY A 1 74 ? 31.222 2.014 21.952 1.00 13.60 68 GLY A N 1
ATOM 559 C CA . GLY A 1 74 ? 31.210 1.549 20.535 1.00 13.78 68 GLY A CA 1
ATOM 560 C C . GLY A 1 74 ? 32.624 1.230 20.065 1.00 14.25 68 GLY A C 1
ATOM 561 O O . GLY A 1 74 ? 32.877 0.223 19.361 1.00 13.74 68 GLY A O 1
ATOM 562 N N . LEU A 1 75 ? 33.565 2.069 20.457 1.00 13.14 69 LEU A N 1
ATOM 563 C CA . LEU A 1 75 ? 34.957 1.834 20.163 1.00 13.93 69 LEU A CA 1
ATOM 564 C C . LEU A 1 75 ? 35.458 0.545 20.837 1.00 12.75 69 LEU A C 1
ATOM 565 O O . LEU A 1 75 ? 36.194 -0.251 20.223 1.00 12.34 69 LEU A O 1
ATOM 570 N N . LEU A 1 76 ? 35.066 0.333 22.099 1.00 11.56 70 LEU A N 1
ATOM 571 C CA . LEU A 1 76 ? 35.454 -0.865 22.837 1.00 11.10 70 LEU A CA 1
ATOM 572 C C . LEU A 1 76 ? 34.855 -2.122 22.215 1.00 10.80 70 LEU A C 1
ATOM 573 O O . LEU A 1 76 ? 35.518 -3.161 22.173 1.00 9.72 70 LEU A O 1
ATOM 578 N N . ALA A 1 77 ? 33.606 -2.021 21.736 1.00 10.38 71 ALA A N 1
ATOM 579 C CA . ALA A 1 77 ? 32.986 -3.149 21.018 1.00 10.49 71 ALA A CA 1
ATOM 580 C C . ALA A 1 77 ? 33.808 -3.544 19.794 1.00 10.60 71 ALA A C 1
ATOM 581 O O . ALA A 1 77 ? 33.966 -4.748 19.480 1.00 10.75 71 ALA A O 1
ATOM 583 N N . GLY A 1 78 ? 34.330 -2.546 19.086 1.00 10.11 72 GLY A N 1
ATOM 584 C CA . GLY A 1 78 ? 35.235 -2.827 17.964 1.00 9.65 72 GLY A CA 1
ATOM 585 C C . GLY A 1 78 ? 36.522 -3.470 18.433 1.00 9.40 72 GLY A C 1
ATOM 586 O O . GLY A 1 78 ? 36.890 -4.550 17.963 1.00 10.11 72 GLY A O 1
ATOM 587 N N . GLY A 1 79 ? 37.200 -2.848 19.405 1.00 9.44 73 GLY A N 1
ATOM 588 C CA . GLY A 1 79 ? 38.494 -3.361 19.870 1.00 10.16 73 GLY A CA 1
ATOM 589 C C . GLY A 1 79 ? 38.516 -4.756 20.490 1.00 10.13 73 GLY A C 1
ATOM 590 O O . GLY A 1 79 ? 39.477 -5.495 20.305 1.00 11.02 73 GLY A O 1
ATOM 591 N N . LEU A 1 80 ? 37.459 -5.129 21.228 1.00 9.57 74 LEU A N 1
ATOM 592 C CA . LEU A 1 80 ? 37.419 -6.452 21.851 1.00 10.83 74 LEU A CA 1
ATOM 593 C C . LEU A 1 80 ? 37.014 -7.516 20.834 1.00 10.65 74 LEU A C 1
ATOM 594 O O . LEU A 1 80 ? 37.111 -8.709 21.112 1.00 11.79 74 LEU A O 1
ATOM 599 N N . GLY A 1 81 ? 36.542 -7.069 19.674 1.00 9.91 75 GLY A N 1
ATOM 600 C CA . GLY A 1 81 ? 36.127 -7.986 18.611 1.00 10.19 75 GLY A CA 1
ATOM 601 C C . GLY A 1 81 ? 34.655 -8.385 18.625 1.00 9.82 75 GLY A C 1
ATOM 602 O O . GLY A 1 81 ? 34.219 -9.186 17.785 1.00 9.39 75 GLY A O 1
ATOM 603 N N . LEU A 1 82 ? 33.867 -7.801 19.531 1.00 8.65 76 LEU A N 1
ATOM 604 C CA . LEU A 1 82 ? 32.430 -8.045 19.523 1.00 8.80 76 LEU A CA 1
ATOM 605 C C . LEU A 1 82 ? 31.773 -7.562 18.226 1.00 9.13 76 LEU A C 1
ATOM 606 O O . LEU A 1 82 ? 30.895 -8.235 17.683 1.00 9.11 76 LEU A O 1
ATOM 611 N N . GLU A 1 83 ? 32.176 -6.388 17.730 1.00 8.03 77 GLU A N 1
ATOM 612 C CA . GLU A 1 83 ? 31.546 -5.862 16.525 1.00 8.79 77 GLU A CA 1
ATOM 613 C C . GLU A 1 83 ? 31.820 -6.792 15.320 1.00 8.96 77 GLU A C 1
ATOM 614 O O . GLU A 1 83 ? 30.899 -7.154 14.583 1.00 9.39 77 GLU A O 1
ATOM 620 N N . HIS A 1 84 ? 33.064 -7.231 15.192 1.00 8.54 78 HIS A N 1
ATOM 621 C CA . HIS A 1 84 ? 33.394 -8.208 14.145 1.00 9.03 78 HIS A CA 1
ATOM 622 C C . HIS A 1 84 ? 32.619 -9.531 14.325 1.00 9.15 78 HIS A C 1
ATOM 623 O O . HIS A 1 84 ? 32.175 -10.120 13.339 1.00 9.02 78 HIS A O 1
ATOM 630 N N . TYR A 1 85 ? 32.498 -10.014 15.564 1.00 9.25 79 TYR A N 1
ATOM 631 C CA . TYR A 1 85 ? 31.766 -11.260 15.855 1.00 9.85 79 TYR A CA 1
ATOM 632 C C . TYR A 1 85 ? 30.337 -11.174 15.317 1.00 10.22 79 TYR A C 1
ATOM 633 O O . TYR A 1 85 ? 29.810 -12.161 14.785 1.00 9.77 79 TYR A O 1
ATOM 642 N N . LEU A 1 86 ? 29.700 -10.014 15.446 1.00 10.35 80 LEU A N 1
ATOM 643 C CA . LEU A 1 86 ? 28.330 -9.868 14.964 1.00 10.48 80 LEU A CA 1
ATOM 644 C C . LEU A 1 86 ? 28.286 -10.091 13.458 1.00 11.05 80 LEU A C 1
ATOM 645 O O . LEU A 1 86 ? 27.346 -10.714 12.962 1.00 11.90 80 LEU A O 1
ATOM 650 N N . ASP A 1 87 ? 29.299 -9.596 12.733 1.00 10.53 81 ASP A N 1
ATOM 651 C CA . ASP A 1 87 ? 29.406 -9.859 11.287 1.00 10.34 81 ASP A CA 1
ATOM 652 C C . ASP A 1 87 ? 29.668 -11.339 10.984 1.00 10.45 81 ASP A C 1
ATOM 653 O O . ASP A 1 87 ? 29.108 -11.881 9.997 1.00 10.74 81 ASP A O 1
ATOM 658 N N . LEU A 1 88 ? 30.531 -11.991 11.772 1.00 10.05 82 LEU A N 1
ATOM 659 C CA . LEU A 1 88 ? 30.760 -13.444 11.588 1.00 10.33 82 LEU A CA 1
ATOM 660 C C . LEU A 1 88 ? 29.425 -14.197 11.688 1.00 10.57 82 LEU A C 1
ATOM 661 O O . LEU A 1 88 ? 29.131 -15.073 10.854 1.00 11.25 82 LEU A O 1
ATOM 666 N N . ARG A 1 89 ? 28.612 -13.842 12.681 1.00 10.81 83 ARG A N 1
ATOM 667 C CA . ARG A 1 89 ? 27.278 -14.439 12.829 1.00 10.74 83 ARG A CA 1
ATOM 668 C C . ARG A 1 89 ? 26.362 -14.128 11.644 1.00 11.26 83 ARG A C 1
ATOM 669 O O . ARG A 1 89 ? 25.661 -15.021 11.157 1.00 11.43 83 ARG A O 1
ATOM 677 N N . ALA A 1 90 ? 26.380 -12.890 11.154 1.00 11.17 84 ALA A N 1
ATOM 678 C CA . ALA A 1 90 ? 25.506 -12.516 10.072 1.00 11.21 84 ALA A CA 1
ATOM 679 C C . ALA A 1 90 ? 25.902 -13.279 8.808 1.00 11.50 84 ALA A C 1
ATOM 680 O O . ALA A 1 90 ? 25.030 -13.707 8.040 1.00 12.02 84 ALA A O 1
ATOM 682 N N . ASP A 1 91 ? 27.214 -13.439 8.600 1.00 11.55 85 ASP A N 1
ATOM 683 C CA . ASP A 1 91 ? 27.715 -14.184 7.430 1.00 12.02 85 ASP A CA 1
ATOM 684 C C . ASP A 1 91 ? 27.256 -15.649 7.494 1.00 12.30 85 ASP A C 1
ATOM 685 O O . ASP A 1 91 ? 26.877 -16.216 6.458 1.00 12.83 85 ASP A O 1
ATOM 690 N N . GLU A 1 92 ? 27.288 -16.240 8.688 1.00 12.32 86 GLU A N 1
ATOM 691 C CA . GLU A 1 92 ? 26.870 -17.645 8.831 1.00 13.76 86 GLU A CA 1
ATOM 692 C C . GLU A 1 92 ? 25.367 -17.813 8.661 1.00 13.67 86 GLU A C 1
ATOM 693 O O . GLU A 1 92 ? 24.924 -18.807 8.028 1.00 13.74 86 GLU A O 1
ATOM 699 N N . ALA A 1 93 ? 24.578 -16.871 9.200 1.00 13.94 87 ALA A N 1
ATOM 700 C CA . ALA A 1 93 ? 23.127 -16.850 8.937 1.00 14.70 87 ALA A CA 1
ATOM 701 C C . ALA A 1 93 ? 22.821 -16.745 7.439 1.00 15.66 87 ALA A C 1
ATOM 702 O O . ALA A 1 93 ? 21.915 -17.440 6.932 1.00 16.09 87 ALA A O 1
ATOM 704 N N . ASP A 1 94 ? 23.586 -15.915 6.715 1.00 14.46 88 ASP A N 1
ATOM 705 C CA . ASP A 1 94 ? 23.362 -15.742 5.275 1.00 16.02 88 ASP A CA 1
ATOM 706 C C . ASP A 1 94 ? 23.734 -17.005 4.523 1.00 16.98 88 ASP A C 1
ATOM 707 O O . ASP A 1 94 ? 22.994 -17.426 3.612 1.00 17.63 88 ASP A O 1
ATOM 712 N N . ALA A 1 95 ? 24.825 -17.647 4.932 1.00 15.84 89 ALA A N 1
ATOM 713 C CA . ALA A 1 95 ? 25.226 -18.925 4.309 1.00 17.09 89 ALA A CA 1
ATOM 714 C C . ALA A 1 95 ? 24.119 -19.962 4.469 1.00 18.05 89 ALA A C 1
ATOM 715 O O . ALA A 1 95 ? 23.788 -20.692 3.503 1.00 19.14 89 ALA A O 1
ATOM 717 N N . LYS A 1 96 ? 23.551 -20.050 5.668 1.00 17.95 90 LYS A N 1
ATOM 718 C CA . LYS A 1 96 ? 22.493 -21.047 5.935 1.00 18.51 90 LYS A CA 1
ATOM 719 C C . LYS A 1 96 ? 21.205 -20.718 5.166 1.00 20.84 90 LYS A C 1
ATOM 720 O O . LYS A 1 96 ? 20.353 -21.592 4.954 1.00 21.92 90 LYS A O 1
ATOM 726 N N . ALA A 1 97 ? 21.068 -19.465 4.741 1.00 21.36 91 ALA A N 1
ATOM 727 C CA . ALA A 1 97 ? 19.952 -19.060 3.869 1.00 23.01 91 ALA A CA 1
ATOM 728 C C . ALA A 1 97 ? 20.214 -19.272 2.373 1.00 24.33 91 ALA A C 1
ATOM 729 O O . ALA A 1 97 ? 19.321 -19.045 1.537 1.00 25.26 91 ALA A O 1
ATOM 731 N N . GLY A 1 98 ? 21.423 -19.686 2.021 1.00 25.31 92 GLY A N 1
ATOM 732 C CA . GLY A 1 98 ? 21.822 -19.821 0.620 1.00 26.89 92 GLY A CA 1
ATOM 733 C C . GLY A 1 98 ? 22.101 -18.502 -0.076 1.00 28.42 92 GLY A C 1
ATOM 734 O O . GLY A 1 98 ? 22.287 -18.464 -1.299 1.00 28.58 92 GLY A O 1
ATOM 735 N N . ILE A 1 99 ? 22.161 -17.420 0.707 1.00 29.22 93 ILE A N 1
ATOM 736 C CA . ILE A 1 99 ? 22.519 -16.114 0.169 1.00 30.74 93 ILE A CA 1
ATOM 737 C C . ILE A 1 99 ? 24.003 -16.116 -0.053 1.00 31.14 93 ILE A C 1
ATOM 738 O O . ILE A 1 99 ? 24.799 -16.216 0.901 1.00 32.76 93 ILE A O 1
ATOM 743 N N . THR A 1 100 ? 24.362 -16.053 -1.320 1.00 31.23 94 THR A N 1
ATOM 744 C CA . THR A 1 100 ? 25.736 -15.966 -1.737 1.00 31.10 94 THR A CA 1
ATOM 745 C C . THR A 1 100 ? 25.896 -14.755 -2.663 1.00 29.90 94 THR A C 1
ATOM 746 O O . THR A 1 100 ? 24.912 -14.166 -3.157 1.00 30.05 94 THR A O 1
ATOM 750 N N . GLY A 1 101 ? 27.154 -14.419 -2.916 1.00 27.84 95 GLY A N 1
ATOM 751 C CA . GLY A 1 101 ? 27.486 -13.311 -3.773 1.00 25.05 95 GLY A CA 1
ATOM 752 C C . GLY A 1 101 ? 27.370 -12.001 -3.029 1.00 22.11 95 GLY A C 1
ATOM 753 O O . GLY A 1 101 ? 27.017 -11.943 -1.843 1.00 21.38 95 GLY A O 1
ATOM 754 N N . GLY A 1 102 ? 27.680 -10.934 -3.738 1.00 20.08 96 GLY A N 1
ATOM 755 C CA . GLY A 1 102 ? 27.659 -9.632 -3.142 1.00 17.96 96 GLY A CA 1
ATOM 756 C C . GLY A 1 102 ? 29.009 -9.240 -2.573 1.00 16.38 96 GLY A C 1
ATOM 757 O O . GLY A 1 102 ? 29.824 -10.077 -2.143 1.00 16.70 96 GLY A O 1
ATOM 758 N N . THR A 1 103 ? 29.245 -7.941 -2.565 1.00 14.70 97 THR A N 1
ATOM 759 C CA . THR A 1 103 ? 30.430 -7.418 -1.900 1.00 13.68 97 THR A CA 1
ATOM 760 C C . THR A 1 103 ? 30.343 -7.819 -0.411 1.00 12.57 97 THR A C 1
ATOM 761 O O . THR A 1 103 ? 29.264 -7.694 0.192 1.00 13.50 97 THR A O 1
ATOM 765 N N . PRO A 1 104 ? 31.453 -8.326 0.188 1.00 12.08 98 PRO A N 1
ATOM 766 C CA . PRO A 1 104 ? 31.413 -8.729 1.607 1.00 11.42 98 PRO A CA 1
ATOM 767 C C . PRO A 1 104 ? 31.101 -7.561 2.557 1.00 11.51 98 PRO A C 1
ATOM 768 O O . PRO A 1 104 ? 31.495 -6.421 2.295 1.00 10.93 98 PRO A O 1
ATOM 772 N N . ARG A 1 105 ? 30.425 -7.867 3.656 1.00 11.09 99 ARG A N 1
ATOM 773 C CA . ARG A 1 105 ? 30.214 -6.913 4.742 1.00 10.93 99 ARG A CA 1
ATOM 774 C C . ARG A 1 105 ? 31.413 -6.794 5.667 1.00 10.62 99 ARG A C 1
ATOM 775 O O . ARG A 1 105 ? 32.200 -7.734 5.797 1.00 11.71 99 ARG A O 1
ATOM 783 N N . THR A 1 106 ? 31.546 -5.638 6.303 1.00 9.14 100 THR A N 1
ATOM 784 C CA . THR A 1 106 ? 32.387 -5.541 7.493 1.00 8.94 100 THR A CA 1
ATOM 785 C C . THR A 1 106 ? 31.846 -4.490 8.463 1.00 9.31 100 THR A C 1
ATOM 786 O O . THR A 1 106 ? 30.708 -4.002 8.276 1.00 9.60 100 THR A O 1
ATOM 790 N N . ILE A 1 107 ? 32.611 -4.182 9.508 1.00 8.92 101 ILE A N 1
ATOM 791 C CA . ILE A 1 107 ? 32.039 -3.398 10.615 1.00 8.99 101 ILE A CA 1
ATOM 792 C C . ILE A 1 107 ? 31.730 -1.957 10.245 1.00 9.94 101 ILE A C 1
ATOM 793 O O . ILE A 1 107 ? 32.433 -1.347 9.390 1.00 10.03 101 ILE A O 1
ATOM 798 N N . GLU A 1 108 ? 30.668 -1.432 10.844 1.00 9.74 102 GLU A N 1
ATOM 799 C CA . GLU A 1 108 ? 30.299 -0.024 10.653 1.00 10.66 102 GLU A CA 1
ATOM 800 C C . GLU A 1 108 ? 31.266 0.932 11.371 1.00 10.82 102 GLU A C 1
ATOM 801 O O . GLU A 1 108 ? 31.529 2.022 10.862 1.00 10.95 102 GLU A O 1
ATOM 807 N N . GLY A 1 109 ? 31.769 0.542 12.550 1.00 10.68 103 GLY A N 1
ATOM 808 C CA . GLY A 1 109 ? 32.453 1.481 13.433 1.00 10.55 103 GLY A CA 1
ATOM 809 C C . GLY A 1 109 ? 31.438 2.396 14.101 1.00 10.90 103 GLY A C 1
ATOM 810 O O . GLY A 1 109 ? 30.245 2.364 13.775 1.00 10.87 103 GLY A O 1
ATOM 811 N N . PRO A 1 110 ? 31.918 3.246 15.012 1.00 11.70 104 PRO A N 1
ATOM 812 C CA . PRO A 1 110 ? 31.030 4.075 15.795 1.00 12.24 104 PRO A CA 1
ATOM 813 C C . PRO A 1 110 ? 30.865 5.505 15.315 1.00 12.77 104 PRO A C 1
ATOM 814 O O . PRO A 1 110 ? 30.282 6.325 16.067 1.00 13.28 104 PRO A O 1
ATOM 818 N N . LEU A 1 111 ? 31.324 5.817 14.098 1.00 11.66 105 LEU A N 1
ATOM 819 C CA . LEU A 1 111 ? 31.466 7.245 13.717 1.00 12.22 105 LEU A CA 1
ATOM 820 C C . LEU A 1 111 ? 30.601 7.695 12.523 1.00 11.38 105 LEU A C 1
ATOM 821 O O . LEU A 1 111 ? 30.837 8.777 11.936 1.00 12.01 105 LEU A O 1
ATOM 826 N N . TYR A 1 112 ? 29.587 6.913 12.160 1.00 10.47 106 TYR A N 1
ATOM 827 C CA . TYR A 1 112 ? 28.611 7.404 11.179 1.00 10.90 106 TYR A CA 1
ATOM 828 C C . TYR A 1 112 ? 27.825 8.598 11.699 1.00 11.48 106 TYR A C 1
ATOM 829 O O . TYR A 1 112 ? 27.467 8.645 12.885 1.00 12.04 106 TYR A O 1
ATOM 838 N N . VAL A 1 113 ? 27.580 9.566 10.807 1.00 11.19 107 VAL A N 1
ATOM 839 C CA . VAL A 1 113 ? 26.682 10.710 11.118 1.00 12.25 107 VAL A CA 1
ATOM 840 C C . VAL A 1 113 ? 25.625 10.855 9.996 1.00 11.92 107 VAL A C 1
ATOM 841 O O . VAL A 1 113 ? 25.975 11.014 8.837 1.00 12.43 107 VAL A O 1
ATOM 845 N N . ALA A 1 114 ? 24.324 10.835 10.336 1.00 12.97 108 ALA A N 1
ATOM 846 C CA . ALA A 1 114 ? 23.261 10.988 9.350 1.00 13.22 108 ALA A CA 1
ATOM 847 C C . ALA A 1 114 ? 23.082 12.471 9.006 1.00 13.73 108 ALA A C 1
ATOM 848 O O . ALA A 1 114 ? 23.356 13.318 9.845 1.00 13.52 108 ALA A O 1
ATOM 850 N N . GLY A 1 115 ? 22.666 12.735 7.772 1.00 14.05 109 GLY A N 1
ATOM 851 C CA . GLY A 1 115 ? 22.368 14.099 7.274 1.00 15.52 109 GLY A CA 1
ATOM 852 C C . GLY A 1 115 ? 23.362 14.694 6.284 1.00 15.94 109 GLY A C 1
ATOM 853 O O . GLY A 1 115 ? 23.303 15.900 5.996 1.00 17.63 109 GLY A O 1
ATOM 854 N N . ALA A 1 116 ? 24.264 13.866 5.744 1.00 15.00 110 ALA A N 1
ATOM 855 C CA . ALA A 1 116 ? 25.326 14.392 4.875 1.00 15.11 110 ALA A CA 1
ATOM 856 C C . ALA A 1 116 ? 24.777 14.932 3.555 1.00 15.02 110 ALA A C 1
ATOM 857 O O . ALA A 1 116 ? 23.713 14.490 3.079 1.00 16.49 110 ALA A O 1
ATOM 859 N N . PRO A 1 117 ? 25.504 15.885 2.946 1.00 14.92 111 PRO A N 1
ATOM 860 C CA . PRO A 1 117 ? 25.067 16.420 1.655 1.00 15.40 111 PRO A CA 1
ATOM 861 C C . PRO A 1 117 ? 24.865 15.314 0.612 1.00 15.39 111 PRO A C 1
ATOM 862 O O . PRO A 1 117 ? 25.705 14.393 0.519 1.00 15.20 111 PRO A O 1
ATOM 866 N N . GLU A 1 118 ? 23.778 15.394 -0.156 1.00 15.96 112 GLU A N 1
ATOM 867 C CA . GLU A 1 118 ? 23.459 14.430 -1.200 1.00 16.56 112 GLU A CA 1
ATOM 868 C C . GLU A 1 118 ? 23.627 15.040 -2.595 1.00 16.98 112 GLU A C 1
ATOM 869 O O . GLU A 1 118 ? 23.214 16.185 -2.827 1.00 18.27 112 GLU A O 1
ATOM 875 N N . SER A 1 119 ? 24.178 14.256 -3.526 1.00 16.43 113 SER A N 1
ATOM 876 C CA . SER A 1 119 ? 24.280 14.653 -4.928 1.00 16.42 113 SER A CA 1
ATOM 877 C C . SER A 1 119 ? 24.206 13.443 -5.865 1.00 16.55 113 SER A C 1
ATOM 878 O O . SER A 1 119 ? 24.317 12.272 -5.437 1.00 17.86 113 SER A O 1
ATOM 881 N N . VAL A 1 120 ? 23.995 13.707 -7.150 1.00 16.00 114 VAL A N 1
ATOM 882 C CA . VAL A 1 120 ? 23.870 12.649 -8.124 1.00 16.09 114 VAL A CA 1
ATOM 883 C C . VAL A 1 120 ? 25.167 12.429 -8.903 1.00 15.47 114 VAL A C 1
ATOM 884 O O . VAL A 1 120 ? 25.702 13.378 -9.521 1.00 15.49 114 VAL A O 1
ATOM 888 N N . GLY A 1 121 ? 25.678 11.187 -8.854 1.00 14.73 115 GLY A N 1
ATOM 889 C CA . GLY A 1 121 ? 26.803 10.743 -9.677 1.00 14.35 115 GLY A CA 1
ATOM 890 C C . GLY A 1 121 ? 28.209 11.138 -9.243 1.00 13.97 115 GLY A C 1
ATOM 891 O O . GLY A 1 121 ? 29.171 10.371 -9.430 1.00 14.05 115 GLY A O 1
ATOM 892 N N . PHE A 1 122 ? 28.329 12.328 -8.666 1.00 13.21 116 PHE A N 1
ATOM 893 C CA . PHE A 1 122 ? 29.627 12.891 -8.283 1.00 13.44 116 PHE A CA 1
ATOM 894 C C . PHE A 1 122 ? 29.523 13.712 -7.004 1.00 13.32 116 PHE A C 1
ATOM 895 O O . PHE A 1 122 ? 28.544 14.455 -6.821 1.00 13.15 116 PHE A O 1
ATOM 903 N N . ALA A 1 123 ? 30.524 13.615 -6.124 1.00 13.12 117 ALA A N 1
ATOM 904 C CA . ALA A 1 123 ? 30.621 14.535 -4.987 1.00 12.83 117 ALA A CA 1
ATOM 905 C C . ALA A 1 123 ? 32.067 14.818 -4.695 1.00 13.96 117 ALA A C 1
ATOM 906 O O . ALA A 1 123 ? 32.902 13.899 -4.777 1.00 14.85 117 ALA A O 1
ATOM 908 N N . ARG A 1 124 ? 32.367 16.057 -4.339 1.00 12.98 118 ARG A N 1
ATOM 909 C CA . ARG A 1 124 ? 33.656 16.345 -3.713 1.00 13.50 118 ARG A CA 1
ATOM 910 C C . ARG A 1 124 ? 33.452 16.282 -2.206 1.00 12.27 118 ARG A C 1
ATOM 911 O O . ARG A 1 124 ? 32.601 16.955 -1.664 1.00 12.43 118 ARG A O 1
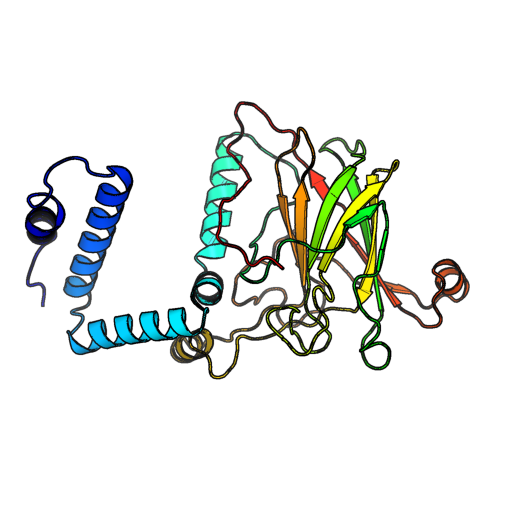ATOM 919 N N . MET A 1 125 ? 34.224 15.417 -1.528 1.00 12.01 119 MET A N 1
ATOM 920 C CA . MET A 1 125 ? 34.040 15.149 -0.088 1.00 12.43 119 MET A CA 1
ATOM 921 C C . MET A 1 125 ? 34.775 16.102 0.851 1.00 11.69 119 MET A C 1
ATOM 922 O O . MET A 1 125 ? 34.364 16.271 2.002 1.00 12.48 119 MET A O 1
ATOM 927 N N . ASP A 1 126 ? 35.881 16.707 0.394 1.00 12.05 120 ASP A N 1
ATOM 928 C CA . ASP A 1 126 ? 36.685 17.548 1.285 1.00 12.52 120 ASP A CA 1
ATOM 929 C C . ASP A 1 126 ? 36.479 19.036 1.026 1.00 13.33 120 ASP A C 1
ATOM 930 O O . ASP A 1 126 ? 36.059 19.418 -0.066 1.00 14.68 120 ASP A O 1
ATOM 935 N N . ASP A 1 127 ? 36.808 19.838 2.034 1.00 15.27 121 ASP A N 1
ATOM 936 C CA . ASP A 1 127 ? 36.633 21.299 1.961 1.00 16.35 121 ASP A CA 1
ATOM 937 C C . ASP A 1 127 ? 37.895 21.998 1.419 1.00 16.90 121 ASP A C 1
ATOM 938 O O . ASP A 1 127 ? 37.932 23.219 1.295 1.00 17.75 121 ASP A O 1
ATOM 943 N N . GLY A 1 128 ? 38.925 21.222 1.082 1.00 15.45 122 GLY A N 1
ATOM 944 C CA . GLY A 1 128 ? 40.167 21.791 0.545 1.00 16.24 122 GLY A CA 1
ATOM 945 C C . GLY A 1 128 ? 41.121 22.362 1.591 1.00 16.13 122 GLY A C 1
ATOM 946 O O . GLY A 1 128 ? 42.214 22.856 1.232 1.00 16.12 122 GLY A O 1
ATOM 947 N N . SER A 1 129 ? 40.746 22.287 2.877 1.00 16.43 123 SER A N 1
ATOM 948 C CA . SER A 1 129 ? 41.564 22.868 3.956 1.00 16.58 123 SER A CA 1
ATOM 949 C C . SER A 1 129 ? 42.885 22.148 4.204 1.00 16.91 123 SER A C 1
ATOM 950 O O . SER A 1 129 ? 43.752 22.668 4.925 1.00 18.73 123 SER A O 1
ATOM 953 N N . GLU A 1 130 ? 43.029 20.964 3.614 1.00 15.93 124 GLU A N 1
ATOM 954 C CA . GLU A 1 130 ? 44.280 20.203 3.714 1.00 15.71 124 GLU A CA 1
ATOM 955 C C . GLU A 1 130 ? 44.997 20.055 2.367 1.00 17.03 124 GLU A C 1
ATOM 956 O O . GLU A 1 130 ? 45.851 19.193 2.222 1.00 16.55 124 GLU A O 1
ATOM 962 N N . SER A 1 131 ? 44.671 20.890 1.386 1.00 17.94 125 SER A N 1
ATOM 963 C CA . SER A 1 131 ? 45.139 20.660 0.022 1.00 19.70 125 SER A CA 1
ATOM 964 C C . SER A 1 131 ? 46.661 20.753 -0.138 1.00 19.82 125 SER A C 1
ATOM 965 O O . SER A 1 131 ? 47.208 20.207 -1.093 1.00 21.75 125 SER A O 1
ATOM 969 N N . ASP A 1 132 ? 47.330 21.417 0.804 1.00 19.61 126 ASP A N 1
ATOM 970 C CA . ASP A 1 132 ? 48.792 21.551 0.740 1.00 19.81 126 ASP A CA 1
ATOM 971 C C . ASP A 1 132 ? 49.497 20.531 1.627 1.00 18.85 126 ASP A C 1
ATOM 972 O O . ASP A 1 132 ? 50.730 20.588 1.796 1.00 18.41 126 ASP A O 1
ATOM 977 N N . LYS A 1 133 ? 48.747 19.564 2.183 1.00 17.06 127 LYS A N 1
ATOM 978 C CA . LYS A 1 133 ? 49.367 18.618 3.121 1.00 17.28 127 LYS A CA 1
ATOM 979 C C . LYS A 1 133 ? 48.916 17.168 3.028 1.00 16.50 127 LYS A C 1
ATOM 980 O O . LYS A 1 133 ? 49.322 16.330 3.846 1.00 17.57 127 LYS A O 1
ATOM 986 N N . VAL A 1 134 ? 48.100 16.869 2.037 1.00 15.35 128 VAL A N 1
ATOM 987 C CA . VAL A 1 134 ? 47.624 15.500 1.851 1.00 14.76 128 VAL A CA 1
ATOM 988 C C . VAL A 1 134 ? 47.389 15.253 0.367 1.00 15.05 128 VAL A C 1
ATOM 989 O O . VAL A 1 134 ? 47.048 16.195 -0.386 1.00 15.81 128 VAL A O 1
ATOM 993 N N . ASP A 1 135 ? 47.567 13.993 -0.045 1.00 15.11 129 ASP A N 1
ATOM 994 C CA . ASP A 1 135 ? 47.301 13.584 -1.437 1.00 15.12 129 ASP A CA 1
ATOM 995 C C . ASP A 1 135 ? 45.809 13.666 -1.760 1.00 14.66 129 ASP A C 1
ATOM 996 O O . ASP A 1 135 ? 44.948 13.329 -0.922 1.00 13.69 129 ASP A O 1
ATOM 1001 N N . THR A 1 136 ? 45.518 14.125 -2.974 1.00 13.79 130 THR A N 1
ATOM 1002 C CA . THR A 1 136 ? 44.181 14.016 -3.544 1.00 14.28 130 THR A CA 1
ATOM 1003 C C . THR A 1 136 ? 43.899 12.549 -3.917 1.00 12.83 130 THR A C 1
ATOM 1004 O O . THR A 1 136 ? 44.785 11.818 -4.377 1.00 12.85 130 THR A O 1
ATOM 1008 N N . LEU A 1 137 ? 42.668 12.100 -3.649 1.00 12.16 131 LEU A N 1
ATOM 1009 C CA . LEU A 1 137 ? 42.213 10.750 -4.001 1.00 12.29 131 LEU A CA 1
ATOM 1010 C C . LEU A 1 137 ? 40.906 10.843 -4.768 1.00 13.09 131 LEU A C 1
ATOM 1011 O O . LEU A 1 137 ? 39.986 11.527 -4.321 1.00 14.02 131 LEU A O 1
ATOM 1016 N N . ILE A 1 138 ? 40.837 10.158 -5.908 1.00 12.13 132 ILE A N 1
ATOM 1017 C CA . ILE A 1 138 ? 39.566 9.905 -6.590 1.00 12.69 132 ILE A CA 1
ATOM 1018 C C . ILE A 1 138 ? 39.178 8.450 -6.360 1.00 11.71 132 ILE A C 1
ATOM 1019 O O . ILE A 1 138 ? 39.997 7.516 -6.592 1.00 11.69 132 ILE A O 1
ATOM 1024 N N . ILE A 1 139 ? 37.947 8.253 -5.888 1.00 11.74 133 ILE A N 1
ATOM 1025 C CA . ILE A 1 139 ? 37.367 6.927 -5.751 1.00 11.85 133 ILE A CA 1
ATOM 1026 C C . ILE A 1 139 ? 36.255 6.816 -6.747 1.00 12.65 133 ILE A C 1
ATOM 1027 O O . ILE A 1 139 ? 35.410 7.724 -6.843 1.00 12.93 133 ILE A O 1
ATOM 1032 N N . GLU A 1 140 ? 36.219 5.726 -7.500 1.00 12.72 134 GLU A N 1
ATOM 1033 C CA . GLU A 1 140 ? 35.065 5.490 -8.366 1.00 14.93 134 GLU A CA 1
ATOM 1034 C C . GLU A 1 140 ? 34.696 4.040 -8.512 1.00 13.97 134 GLU A C 1
ATOM 1035 O O . GLU A 1 140 ? 35.515 3.145 -8.240 1.00 14.13 134 GLU A O 1
ATOM 1041 N N . GLY A 1 141 ? 33.434 3.817 -8.850 1.00 13.55 135 GLY A N 1
ATOM 1042 C CA . GLY A 1 141 ? 32.932 2.466 -8.976 1.00 14.28 135 GLY A CA 1
ATOM 1043 C C . GLY A 1 141 ? 31.580 2.423 -9.638 1.00 15.74 135 GLY A C 1
ATOM 1044 O O . GLY A 1 141 ? 30.927 3.453 -9.805 1.00 14.59 135 GLY A O 1
ATOM 1045 N N . THR A 1 142 ? 31.186 1.205 -9.998 1.00 15.75 136 THR A N 1
ATOM 1046 C CA . THR A 1 142 ? 29.869 0.916 -10.525 1.00 16.69 136 THR A CA 1
ATOM 1047 C C . THR A 1 142 ? 29.145 0.039 -9.515 1.00 15.70 136 THR A C 1
ATOM 1048 O O . THR A 1 142 ? 29.751 -0.884 -8.940 1.00 16.46 136 THR A O 1
ATOM 1052 N N . VAL A 1 143 ? 27.855 0.299 -9.310 1.00 15.74 137 VAL A N 1
ATOM 1053 C CA . VAL A 1 143 ? 27.030 -0.532 -8.439 1.00 15.52 137 VAL A CA 1
ATOM 1054 C C . VAL A 1 143 ? 26.163 -1.415 -9.337 1.00 17.53 137 VAL A C 1
ATOM 1055 O O . VAL A 1 143 ? 25.446 -0.913 -10.207 1.00 17.92 137 VAL A O 1
ATOM 1059 N N . THR A 1 144 ? 26.260 -2.724 -9.131 1.00 17.91 138 THR A N 1
ATOM 1060 C CA . THR A 1 144 ? 25.555 -3.700 -9.975 1.00 19.14 138 THR A CA 1
ATOM 1061 C C . THR A 1 144 ? 24.842 -4.749 -9.133 1.00 19.86 138 THR A C 1
ATOM 1062 O O . THR A 1 144 ? 25.070 -4.862 -7.912 1.00 18.92 138 THR A O 1
ATOM 1066 N N . ASP A 1 145 ? 23.989 -5.536 -9.791 1.00 20.95 139 ASP A N 1
ATOM 1067 C CA . ASP A 1 145 ? 23.479 -6.757 -9.171 1.00 22.95 139 ASP A CA 1
ATOM 1068 C C . ASP A 1 145 ? 24.519 -7.879 -9.350 1.00 24.10 139 ASP A C 1
ATOM 1069 O O . ASP A 1 145 ? 25.583 -7.655 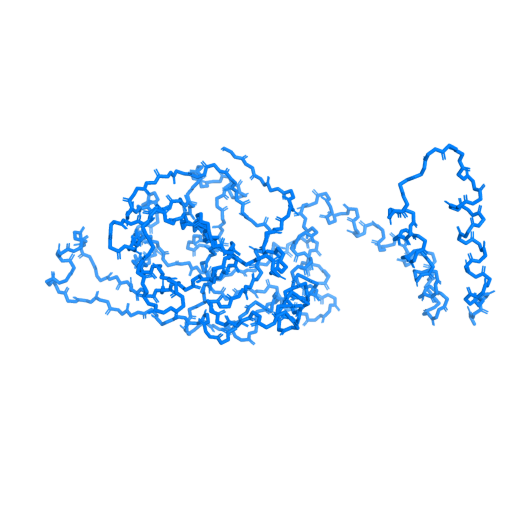-9.938 1.00 24.43 139 ASP A O 1
ATOM 1074 N N . THR A 1 146 ? 24.222 -9.085 -8.866 1.00 26.08 140 THR A N 1
ATOM 1075 C CA . THR A 1 146 ? 25.200 -10.190 -8.960 1.00 28.56 140 THR A CA 1
ATOM 1076 C C . THR A 1 146 ? 25.508 -10.683 -10.383 1.00 29.75 140 THR A C 1
ATOM 1077 O O . THR A 1 146 ? 26.504 -11.395 -10.583 1.00 31.01 140 THR A O 1
ATOM 1081 N N . GLU A 1 147 ? 24.673 -10.315 -11.358 1.00 31.07 141 GLU A N 1
ATOM 1082 C CA . GLU A 1 147 ? 24.937 -10.660 -12.762 1.00 31.90 141 GLU A CA 1
ATOM 1083 C C . GLU A 1 147 ? 25.516 -9.508 -13.601 1.00 31.25 141 GLU A C 1
ATOM 1084 O O . GLU A 1 147 ? 25.614 -9.602 -14.833 1.00 31.76 141 GLU A O 1
ATOM 1090 N N . GLY A 1 148 ? 25.923 -8.428 -12.934 1.00 29.84 142 GLY A N 1
ATOM 1091 C CA . GLY A 1 148 ? 26.631 -7.332 -13.599 1.00 28.59 142 GLY A CA 1
ATOM 1092 C C . GLY A 1 148 ? 25.752 -6.246 -14.191 1.00 27.69 142 GLY A C 1
ATOM 1093 O O . GLY A 1 148 ? 26.252 -5.345 -14.870 1.00 27.31 142 GLY A O 1
ATOM 1094 N N . ASN A 1 149 ? 24.449 -6.335 -13.957 1.00 26.85 143 ASN A N 1
ATOM 1095 C CA . ASN A 1 149 ? 23.524 -5.311 -14.441 1.00 26.67 143 ASN A CA 1
ATOM 1096 C C . ASN A 1 149 ? 23.639 -4.073 -13.566 1.00 25.63 143 ASN A C 1
ATOM 1097 O O . ASN A 1 149 ? 23.613 -4.176 -12.333 1.00 24.71 143 ASN A O 1
ATOM 1102 N N . ILE A 1 150 ? 23.754 -2.909 -14.198 1.00 24.53 144 ILE A N 1
ATOM 1103 C CA . ILE A 1 150 ? 23.884 -1.653 -13.441 1.00 23.48 144 ILE A CA 1
ATOM 1104 C C . ILE A 1 150 ? 22.612 -1.294 -12.642 1.00 22.92 144 ILE A C 1
ATOM 1105 O O . ILE A 1 150 ? 21.481 -1.636 -13.036 1.00 23.14 144 ILE A O 1
ATOM 1110 N N . ILE A 1 151 ? 22.818 -0.658 -11.489 1.00 21.20 145 ILE A N 1
ATOM 1111 C CA . ILE A 1 151 ? 21.742 -0.141 -10.650 1.00 20.35 145 ILE A CA 1
ATOM 1112 C C . ILE A 1 151 ? 21.838 1.386 -10.608 1.00 20.44 145 ILE A C 1
ATOM 1113 O O . ILE A 1 151 ? 22.802 1.950 -10.052 1.00 19.79 145 ILE A O 1
ATOM 1118 N N . GLU A 1 152 ? 20.846 2.058 -11.203 1.00 20.04 146 GLU A N 1
ATOM 1119 C CA . GLU A 1 152 ? 20.748 3.522 -11.159 1.00 19.99 146 GLU A CA 1
ATOM 1120 C C . GLU A 1 152 ? 19.989 3.969 -9.905 1.00 19.06 146 GLU A C 1
ATOM 1121 O O . GLU A 1 152 ? 18.978 3.357 -9.545 1.00 20.43 146 GLU A O 1
ATOM 1127 N N . GLY A 1 153 ? 20.470 5.029 -9.239 1.00 19.17 147 GLY A N 1
ATOM 1128 C CA . GLY A 1 153 ? 19.799 5.590 -8.072 1.00 19.05 147 GLY A CA 1
ATOM 1129 C C . GLY A 1 153 ? 20.107 4.911 -6.745 1.00 18.09 147 GLY A C 1
ATOM 1130 O O . GLY A 1 153 ? 19.482 5.215 -5.732 1.00 18.95 147 GLY A O 1
ATOM 1131 N N . ALA A 1 154 ? 21.093 4.016 -6.751 1.00 17.45 148 ALA A N 1
ATOM 1132 C CA . ALA A 1 154 ? 21.584 3.424 -5.509 1.00 16.27 148 ALA A CA 1
ATOM 1133 C C . ALA A 1 154 ? 22.220 4.512 -4.649 1.00 16.48 148 ALA A C 1
ATOM 1134 O O . ALA A 1 154 ? 22.905 5.402 -5.172 1.00 16.99 148 ALA A O 1
ATOM 1136 N N . LYS A 1 155 ? 21.978 4.444 -3.344 1.00 15.20 149 LYS A N 1
ATOM 1137 C CA . LYS A 1 155 ? 22.482 5.430 -2.389 1.00 15.32 149 LYS A CA 1
ATOM 1138 C C . LYS A 1 155 ? 23.838 4.971 -1.837 1.00 14.98 149 LYS A C 1
ATOM 1139 O O . LYS A 1 155 ? 23.889 4.005 -1.074 1.00 16.47 149 LYS A O 1
ATOM 1145 N N . VAL A 1 156 ? 24.917 5.654 -2.229 1.00 13.16 150 VAL A N 1
ATOM 1146 C CA . VAL A 1 156 ? 26.281 5.296 -1.795 1.00 12.69 150 VAL A CA 1
ATOM 1147 C C . VAL A 1 156 ? 26.689 6.305 -0.736 1.00 12.48 150 VAL A C 1
ATOM 1148 O O . VAL A 1 156 ? 26.930 7.486 -1.047 1.00 12.74 150 VAL A O 1
ATOM 1152 N N . GLU A 1 157 ? 26.745 5.871 0.531 1.00 11.48 151 GLU A N 1
ATOM 1153 C CA . GLU A 1 157 ? 27.107 6.762 1.617 1.00 10.62 151 GLU A CA 1
ATOM 1154 C C . GLU A 1 157 ? 28.521 6.475 2.026 1.00 11.03 151 GLU A C 1
ATOM 1155 O O . GLU A 1 157 ? 28.830 5.327 2.330 1.00 11.47 151 GLU A O 1
ATOM 1161 N N . VAL A 1 158 ? 29.377 7.505 2.004 1.00 10.22 152 VAL A N 1
ATOM 1162 C CA . VAL A 1 158 ? 30.812 7.337 2.338 1.00 10.63 152 VAL A CA 1
ATOM 1163 C C . VAL A 1 158 ? 31.234 8.293 3.443 1.00 10.94 152 VAL A C 1
ATOM 1164 O O . VAL A 1 158 ? 30.770 9.452 3.516 1.00 10.87 152 VAL A O 1
ATOM 1168 N N . TRP A 1 159 ? 32.075 7.794 4.345 1.00 9.24 153 TRP A N 1
ATOM 1169 C CA . TRP A 1 159 ? 32.718 8.652 5.332 1.00 9.58 153 TRP A CA 1
ATOM 1170 C C . TRP A 1 159 ? 34.110 8.133 5.650 1.00 8.93 153 TRP A C 1
ATOM 1171 O O . TRP A 1 159 ? 34.351 6.921 5.627 1.00 8.35 153 TRP A O 1
ATOM 1182 N N . HIS A 1 160 ? 35.024 9.049 5.940 1.00 9.35 154 HIS A N 1
ATOM 1183 C CA . HIS A 1 160 ? 36.415 8.655 6.253 1.00 8.71 154 HIS A CA 1
ATOM 1184 C C . HIS A 1 160 ? 37.165 9.771 7.004 1.00 9.48 154 HIS A C 1
ATOM 1185 O O . HIS A 1 160 ? 36.652 10.909 7.125 1.00 10.56 154 HIS A O 1
ATOM 1192 N N . ALA A 1 161 ? 38.351 9.417 7.494 1.00 9.24 155 ALA A N 1
ATOM 1193 C CA . ALA A 1 161 ? 39.230 10.312 8.259 1.00 9.32 155 ALA A CA 1
ATOM 1194 C C . ALA A 1 161 ? 40.026 11.295 7.402 1.00 9.77 155 ALA A C 1
ATOM 1195 O O . ALA A 1 161 ? 40.329 11.045 6.196 1.00 10.35 155 ALA A O 1
ATOM 1197 N N . ASN A 1 162 ? 40.375 12.407 8.038 1.00 10.56 156 ASN A N 1
ATOM 1198 C CA . ASN A 1 162 ? 41.273 13.399 7.406 1.00 11.75 156 ASN A CA 1
ATOM 1199 C C . ASN A 1 162 ? 42.755 13.000 7.485 1.00 12.60 156 ASN A C 1
ATOM 1200 O O . ASN A 1 162 ? 43.082 11.856 7.858 1.00 11.95 156 ASN A O 1
ATOM 1205 N N . SER A 1 163 ? 43.646 13.937 7.141 1.00 13.11 157 SER A N 1
ATOM 1206 C CA . SER A 1 163 ? 45.091 13.631 7.055 1.00 13.37 157 SER A CA 1
ATOM 1207 C C . SER A 1 163 ? 45.750 13.343 8.401 1.00 14.35 157 SER A C 1
ATOM 1208 O O . SER A 1 163 ? 46.882 12.836 8.427 1.00 14.69 157 SER A O 1
ATOM 1211 N N . LEU A 1 164 ? 45.023 13.657 9.478 1.00 15.68 158 LEU A N 1
ATOM 1212 C CA . LEU A 1 164 ? 45.477 13.426 10.854 1.00 16.39 158 LEU A CA 1
ATOM 1213 C C . LEU A 1 164 ? 44.803 12.207 11.493 1.00 17.05 158 LEU A C 1
ATOM 1214 O O . LEU A 1 164 ? 45.061 11.876 12.673 1.00 17.50 158 LEU A O 1
ATOM 1219 N N . GLY A 1 165 ? 43.935 11.532 10.727 1.00 15.53 159 GLY A N 1
ATOM 1220 C CA . GLY A 1 165 ? 43.182 10.387 11.240 1.00 15.30 159 GLY A CA 1
ATOM 1221 C C . GLY A 1 165 ? 41.941 10.764 12.042 1.00 14.36 159 GLY A C 1
ATOM 1222 O O . GLY A 1 165 ? 41.438 9.927 12.801 1.00 16.01 159 GLY A O 1
ATOM 1223 N N . ASN A 1 166 ? 41.422 11.986 11.833 1.00 14.06 160 ASN A N 1
ATOM 1224 C CA . ASN A 1 166 ? 40.243 12.486 12.577 1.00 13.98 160 ASN A CA 1
ATOM 1225 C C . ASN A 1 166 ? 38.996 12.607 11.694 1.00 13.93 160 ASN A C 1
ATOM 1226 O O . ASN A 1 166 ? 39.097 12.897 10.491 1.00 12.82 160 ASN A O 1
ATOM 1231 N N . TYR A 1 167 ? 37.824 12.411 12.307 1.00 13.52 161 TYR A N 1
ATOM 1232 C CA . TYR A 1 167 ? 36.538 12.446 11.613 1.00 13.22 161 TYR A CA 1
ATOM 1233 C C . TYR A 1 167 ? 35.749 13.694 11.996 1.00 13.90 161 TYR A C 1
ATOM 1234 O O . TYR A 1 167 ? 35.765 14.108 13.162 1.00 14.22 161 TYR A O 1
ATOM 1243 N N . SER A 1 168 ? 35.050 14.270 11.028 1.00 14.26 162 SER A N 1
ATOM 1244 C CA . SER A 1 168 ? 34.206 15.437 11.308 1.00 14.89 162 SER A CA 1
ATOM 1245 C C . SER A 1 168 ? 33.065 15.058 12.260 1.00 16.88 162 SER A C 1
ATOM 1246 O O . SER A 1 168 ? 32.704 13.872 12.408 1.00 14.30 162 SER A O 1
ATOM 1249 N N . PHE A 1 169 ? 32.535 16.106 12.901 1.00 18.90 163 PHE A N 1
ATOM 1250 C CA . PHE A 1 169 ? 31.463 16.054 13.888 1.00 20.75 163 PHE A CA 1
ATOM 1251 C C . PHE A 1 169 ? 32.065 15.708 15.229 1.00 21.93 163 PHE A C 1
ATOM 1252 O O . PHE A 1 169 ? 31.861 16.431 16.202 1.00 23.47 163 PHE A O 1
ATOM 1260 N N . PHE A 1 170 ? 32.838 14.628 15.279 1.00 21.72 164 PHE A N 1
ATOM 1261 C CA . PHE A 1 170 ? 33.582 14.260 16.470 1.00 23.16 164 PHE A CA 1
ATOM 1262 C C . PHE A 1 170 ? 34.766 15.180 16.729 1.00 24.12 164 PHE A C 1
ATOM 1263 O O . PHE A 1 170 ? 34.987 15.592 17.874 1.00 25.61 164 PHE A O 1
ATOM 1271 N N . ASP A 1 171 ? 35.503 15.515 15.668 1.00 24.23 165 ASP A N 1
ATOM 1272 C CA . ASP A 1 171 ? 36.533 16.549 15.667 1.00 24.40 165 ASP A CA 1
ATOM 1273 C C . ASP A 1 171 ? 35.850 17.892 15.332 1.00 26.08 165 ASP A C 1
ATOM 1274 O O . ASP A 1 171 ? 35.603 18.201 14.176 1.00 26.05 165 ASP A O 1
ATOM 1279 N N . LYS A 1 172 ? 35.510 18.674 16.353 1.00 27.95 166 LYS A N 1
ATOM 1280 C CA . LYS A 1 172 ? 34.725 19.890 16.124 1.00 29.78 166 LYS A CA 1
ATOM 1281 C C . LYS A 1 172 ? 35.467 21.009 15.387 1.00 30.00 166 LYS A C 1
ATOM 1282 O O . LYS A 1 172 ? 34.842 22.005 15.005 1.00 31.25 166 LYS A O 1
ATOM 1288 N N . SER A 1 173 ? 36.775 20.841 15.186 1.00 29.83 167 SER A N 1
ATOM 1289 C CA . SER A 1 173 ? 37.574 21.755 14.360 1.00 29.58 167 SER A CA 1
ATOM 1290 C C . SER A 1 173 ? 37.321 21.645 12.845 1.00 28.72 167 SER A C 1
ATOM 1291 O O . SER A 1 173 ? 37.575 22.591 12.090 1.00 29.88 167 SER A O 1
ATOM 1294 N N . GLN A 1 174 ? 36.837 20.495 12.384 1.00 26.53 168 GLN A N 1
ATOM 1295 C CA . GLN A 1 174 ? 36.486 20.364 10.976 1.00 24.76 168 GLN A CA 1
ATOM 1296 C C . GLN A 1 174 ? 35.131 20.970 10.702 1.00 25.20 168 GLN A C 1
ATOM 1297 O O . GLN A 1 174 ? 34.275 21.031 11.594 1.00 24.94 168 GLN A O 1
ATOM 1303 N N . SER A 1 175 ? 34.929 21.401 9.459 1.00 25.07 169 SER A N 1
ATOM 1304 C CA . SER A 1 175 ? 33.630 21.886 9.039 1.00 25.97 169 SER A CA 1
ATOM 1305 C C . SER A 1 175 ? 32.627 20.740 9.192 1.00 25.47 169 SER A C 1
ATOM 1306 O O . SER A 1 175 ? 32.982 19.546 9.075 1.00 24.38 169 SER A O 1
ATOM 1309 N N . ASP A 1 176 ? 31.382 21.091 9.486 1.00 25.37 170 ASP A N 1
ATOM 1310 C CA . ASP A 1 176 ? 30.327 20.090 9.528 1.00 24.49 170 ASP A CA 1
ATOM 1311 C C . ASP A 1 176 ? 30.277 19.276 8.224 1.00 22.63 170 ASP A C 1
ATOM 1312 O O . ASP A 1 176 ? 30.369 19.819 7.101 1.00 22.72 170 ASP A O 1
ATOM 1317 N N . PHE A 1 177 ? 30.169 17.962 8.414 1.00 19.03 171 PHE A N 1
ATOM 1318 C CA . PHE A 1 177 ? 30.113 16.946 7.344 1.00 16.52 171 PHE A CA 1
ATOM 1319 C C . PHE A 1 177 ? 31.341 16.851 6.434 1.00 14.17 171 PHE A C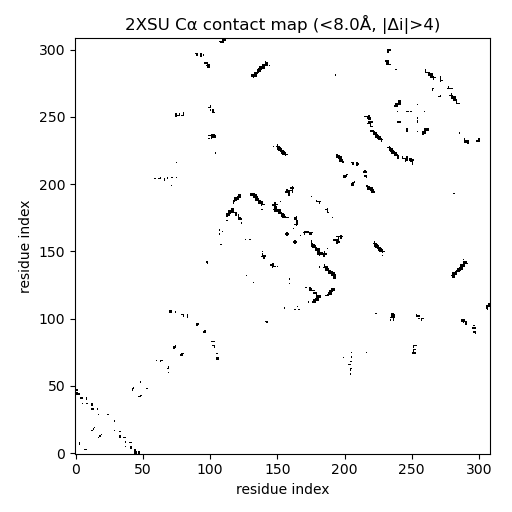 1
ATOM 1320 O O . PHE A 1 177 ? 31.265 16.247 5.370 1.00 14.16 171 PHE A O 1
ATOM 1328 N N . ASN A 1 178 ? 32.456 17.431 6.862 1.00 13.77 172 ASN A N 1
ATOM 1329 C CA . ASN A 1 178 ? 33.684 17.264 6.072 1.00 12.54 172 ASN A CA 1
ATOM 1330 C C . ASN A 1 178 ? 33.958 15.751 5.910 1.00 12.16 172 ASN A C 1
ATOM 1331 O O . ASN A 1 178 ? 33.845 14.980 6.877 1.00 12.46 172 ASN A O 1
ATOM 1336 N N . LEU A 1 179 ? 34.289 15.342 4.687 1.00 11.82 173 LEU A N 1
ATOM 1337 C CA . LEU A 1 179 ? 34.584 13.931 4.347 1.00 11.16 173 LEU A CA 1
ATOM 1338 C C . LEU A 1 179 ? 33.423 12.967 4.631 1.00 11.52 173 LEU A C 1
ATOM 1339 O O . LEU A 1 179 ? 33.649 11.792 4.935 1.00 11.92 173 LEU A O 1
ATOM 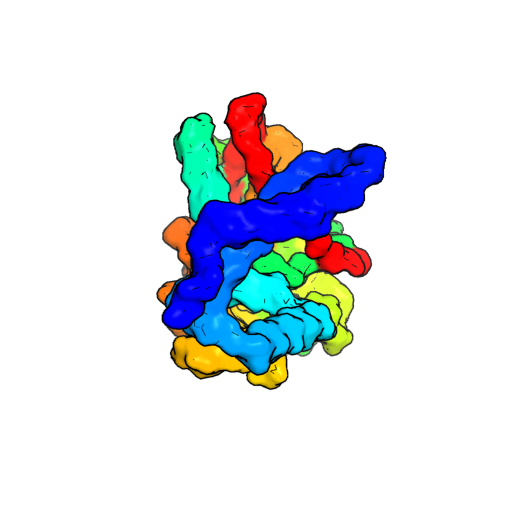1344 N N . ARG A 1 180 ? 32.194 13.471 4.496 1.00 10.22 174 ARG A N 1
ATOM 1345 C CA . ARG A 1 180 ? 30.984 12.643 4.584 1.00 11.04 174 ARG A CA 1
ATOM 1346 C C . ARG A 1 180 ? 30.036 13.066 3.473 1.00 11.94 174 ARG A C 1
ATOM 1347 O O . ARG A 1 180 ? 29.632 14.230 3.406 1.00 11.65 174 ARG A O 1
ATOM 1355 N N . ARG A 1 181 ? 29.652 12.134 2.612 1.00 11.16 175 ARG A N 1
ATOM 1356 C CA . ARG A 1 181 ? 28.763 12.427 1.477 1.00 12.02 175 ARG A CA 1
ATOM 1357 C C . ARG A 1 181 ? 27.834 11.263 1.162 1.00 12.61 175 ARG A C 1
ATOM 1358 O O . ARG A 1 181 ? 28.178 10.084 1.392 1.00 12.25 175 ARG A O 1
ATOM 1366 N N . THR A 1 182 ? 26.686 11.592 0.568 1.00 12.04 176 THR A N 1
ATOM 1367 C CA . THR A 1 182 ? 25.819 10.605 -0.038 1.00 12.85 176 THR A CA 1
ATOM 1368 C C . THR A 1 182 ? 25.814 10.891 -1.528 1.00 13.69 176 THR A C 1
ATOM 1369 O O . THR A 1 182 ? 25.509 12.030 -1.938 1.00 13.98 176 THR A O 1
ATOM 1373 N N . ILE A 1 183 ? 26.120 9.865 -2.308 1.00 12.54 177 ILE A N 1
ATOM 1374 C CA . ILE A 1 183 ? 26.168 9.964 -3.784 1.00 13.54 177 ILE A CA 1
ATOM 1375 C C . ILE A 1 183 ? 25.149 8.979 -4.371 1.00 14.76 177 ILE A C 1
ATOM 1376 O O . ILE A 1 183 ? 25.201 7.782 -4.103 1.00 15.22 177 ILE A O 1
ATOM 1381 N N . LEU A 1 184 ? 24.223 9.470 -5.204 1.00 15.08 178 LEU A N 1
ATOM 1382 C CA . LEU A 1 184 ? 23.286 8.548 -5.857 1.00 15.26 178 LEU A CA 1
ATOM 1383 C C . LEU A 1 184 ? 23.877 8.116 -7.179 1.00 15.09 178 LEU A C 1
ATOM 1384 O O . LEU A 1 184 ? 24.333 8.952 -7.955 1.00 15.78 178 LEU A O 1
ATOM 1389 N N . THR A 1 185 ? 23.894 6.808 -7.449 1.00 14.82 179 THR A N 1
ATOM 1390 C CA . THR A 1 185 ? 24.521 6.341 -8.696 1.00 15.06 179 THR A CA 1
ATOM 1391 C C . THR A 1 185 ? 23.755 6.903 -9.910 1.00 15.79 179 THR A C 1
ATOM 1392 O O . THR A 1 185 ? 22.522 7.082 -9.860 1.00 16.37 179 THR A O 1
ATOM 1396 N N . ASP A 1 186 ? 24.501 7.199 -10.966 1.00 16.96 180 ASP A N 1
ATOM 1397 C CA . ASP A 1 186 ? 23.920 7.839 -12.149 1.00 18.19 180 ASP A CA 1
ATOM 1398 C C . ASP A 1 186 ? 23.313 6.793 -13.091 1.00 19.76 180 ASP A C 1
ATOM 1399 O O . ASP A 1 186 ? 23.192 5.610 -12.748 1.00 18.45 180 ASP A O 1
ATOM 1404 N N . VAL A 1 187 ? 22.928 7.243 -14.289 1.00 20.85 181 VAL A N 1
ATOM 1405 C CA . VAL A 1 187 ? 22.311 6.366 -15.284 1.00 22.05 181 VAL A CA 1
ATOM 1406 C C . VAL A 1 187 ? 23.179 5.164 -15.723 1.00 22.38 181 VAL A C 1
ATOM 1407 O O . VAL A 1 187 ? 22.656 4.163 -16.226 1.00 23.70 181 VAL A O 1
ATOM 1411 N N . ASN A 1 188 ? 24.492 5.257 -15.507 1.00 21.87 182 ASN A N 1
ATOM 1412 C CA . ASN A 1 188 ? 25.413 4.165 -15.827 1.00 21.57 182 ASN A CA 1
ATOM 1413 C C . ASN A 1 188 ? 25.807 3.326 -14.593 1.00 20.67 182 ASN A C 1
ATOM 1414 O O . ASN A 1 188 ? 26.686 2.456 -14.687 1.00 21.05 182 ASN A O 1
ATOM 1419 N N . GLY A 1 189 ? 25.119 3.571 -13.479 1.00 19.27 183 GLY A N 1
ATOM 1420 C CA . GLY A 1 189 ? 25.382 2.869 -12.207 1.00 18.07 183 GLY A CA 1
ATOM 1421 C C . GLY A 1 189 ? 26.639 3.366 -11.531 1.00 17.40 183 GLY A C 1
ATOM 1422 O O . GLY A 1 189 ? 27.144 2.714 -10.615 1.00 16.71 183 GLY A O 1
ATOM 1423 N N . LYS A 1 190 ? 27.148 4.515 -11.968 1.00 16.73 184 LYS A N 1
ATOM 1424 C CA . LYS A 1 190 ? 28.444 5.017 -11.497 1.00 16.6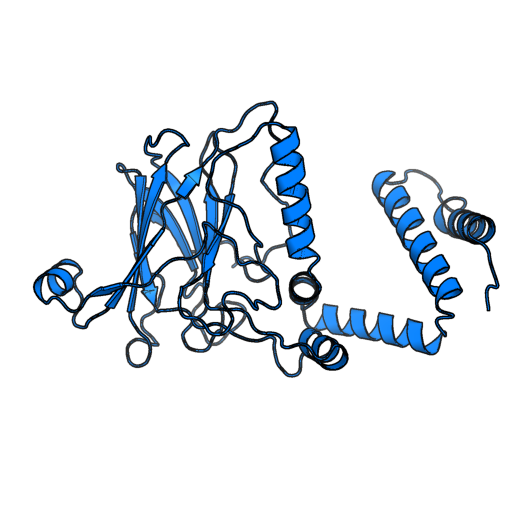3 184 LYS A CA 1
ATOM 1425 C C . LYS A 1 190 ? 28.352 6.028 -10.372 1.00 15.33 184 LYS A C 1
ATOM 1426 O O . LYS A 1 190 ? 27.419 6.839 -10.307 1.00 14.34 184 LYS A O 1
ATOM 1432 N N . TYR A 1 191 ? 29.320 5.959 -9.441 1.00 13.91 185 TYR A N 1
ATOM 1433 C CA . TYR A 1 191 ? 29.608 7.034 -8.512 1.00 12.73 185 TYR A CA 1
ATOM 1434 C C . TYR A 1 191 ? 31.083 7.460 -8.630 1.00 12.53 185 TYR A C 1
ATOM 1435 O O . TYR A 1 191 ? 31.958 6.652 -8.941 1.00 12.51 185 TYR A O 1
ATOM 1444 N N . VAL A 1 192 ? 31.347 8.731 -8.357 1.00 12.27 186 VAL A N 1
ATOM 1445 C CA . VAL A 1 192 ? 32.704 9.255 -8.291 1.00 12.67 186 VAL A CA 1
ATOM 1446 C C . VAL A 1 192 ? 32.790 10.176 -7.087 1.00 12.08 186 VAL A C 1
ATOM 1447 O O . VAL A 1 192 ? 31.974 11.096 -6.916 1.00 12.46 186 VAL A O 1
ATOM 1451 N N . ALA A 1 193 ? 33.781 9.908 -6.237 1.00 11.13 187 ALA A N 1
ATOM 1452 C CA . ALA A 1 193 ? 34.109 10.785 -5.153 1.00 11.90 187 ALA A CA 1
ATOM 1453 C C . ALA A 1 193 ? 35.501 11.388 -5.336 1.00 12.45 187 ALA A C 1
ATOM 1454 O O . ALA A 1 193 ? 36.492 10.676 -5.487 1.00 12.96 187 ALA A O 1
ATOM 1456 N N . LEU A 1 194 ? 35.563 12.709 -5.287 1.00 11.82 188 LEU A N 1
ATOM 1457 C CA . LEU A 1 194 ? 36.836 13.443 -5.233 1.00 12.36 188 LEU A CA 1
ATOM 1458 C C . LEU A 1 194 ? 37.109 13.825 -3.780 1.00 11.71 188 LEU A C 1
ATOM 1459 O O . LEU A 1 194 ? 36.330 14.526 -3.123 1.00 12.30 188 LEU A O 1
ATOM 1464 N N . THR A 1 195 ? 38.221 13.323 -3.241 1.00 11.29 189 THR A N 1
ATOM 1465 C CA . THR A 1 195 ? 38.472 13.480 -1.808 1.00 10.51 189 THR A CA 1
ATOM 1466 C C . THR A 1 195 ? 39.977 13.541 -1.515 1.00 11.02 189 THR A C 1
ATOM 1467 O O . THR A 1 195 ? 40.767 13.944 -2.396 1.00 12.44 189 THR A O 1
ATOM 1471 N N . THR A 1 196 ? 40.349 13.185 -0.284 1.00 10.34 190 THR A N 1
ATOM 1472 C CA . THR A 1 196 ? 41.751 13.137 0.135 1.00 11.52 190 THR A CA 1
ATOM 1473 C C . THR A 1 196 ? 42.062 11.766 0.714 1.00 10.90 190 THR A C 1
ATOM 1474 O O . THR A 1 196 ? 41.139 11.040 1.121 1.00 12.13 190 THR A O 1
ATOM 1478 N N . MET A 1 197 ? 43.341 11.382 0.673 1.00 10.80 191 MET A N 1
ATOM 1479 C CA . MET A 1 197 ? 43.757 10.062 1.185 1.00 11.07 191 MET A CA 1
ATOM 1480 C C . MET A 1 197 ? 43.550 9.961 2.693 1.00 10.76 191 MET A C 1
ATOM 1481 O O . MET A 1 197 ? 44.130 10.750 3.417 1.00 12.12 191 MET A O 1
ATOM 1486 N N . PRO A 1 198 ? 42.698 9.016 3.176 1.00 10.63 192 PRO A N 1
ATOM 1487 C CA . PRO A 1 198 ? 42.619 8.844 4.629 1.00 11.59 192 PRO A CA 1
ATOM 1488 C C . PRO A 1 198 ? 43.880 8.218 5.202 1.00 12.18 192 PRO A C 1
ATOM 1489 O O . PRO A 1 198 ? 44.544 7.425 4.535 1.00 12.46 192 PRO A O 1
ATOM 1493 N N . VAL A 1 199 ? 44.216 8.602 6.428 1.00 12.49 193 VAL A N 1
ATOM 1494 C CA . VAL A 1 199 ? 45.273 7.932 7.177 1.00 14.07 193 VAL A CA 1
ATOM 1495 C C . VAL A 1 199 ? 44.617 7.099 8.276 1.00 13.98 193 VAL A C 1
ATOM 1496 O O . VAL A 1 199 ? 43.532 7.421 8.746 1.00 13.68 193 VAL A O 1
ATOM 1500 N N . GLY A 1 200 ? 45.249 5.979 8.611 1.00 15.47 194 GLY A N 1
ATOM 1501 C CA . GLY A 1 200 ? 44.804 5.180 9.740 1.00 17.02 194 GLY A CA 1
ATOM 1502 C C . GLY A 1 200 ? 45.035 5.968 11.023 1.00 18.95 194 GLY A C 1
ATOM 1503 O O . GLY A 1 200 ? 45.741 6.977 11.042 1.00 20.78 194 GLY A O 1
ATOM 1504 N N . TYR A 1 201 ? 44.493 5.472 12.107 1.00 19.11 195 TYR A N 1
ATOM 1505 C CA . TYR A 1 201 ? 44.475 6.223 13.348 1.00 20.56 195 TYR A CA 1
ATOM 1506 C C . TYR A 1 201 ? 44.391 5.272 14.512 1.00 20.68 195 TYR A C 1
ATOM 1507 O O . TYR A 1 201 ? 43.989 4.122 14.351 1.00 20.07 195 TYR A O 1
ATOM 1516 N N . GLY A 1 202 ? 44.795 5.767 15.679 1.00 21.31 196 GLY A N 1
ATOM 1517 C CA . GLY A 1 202 ? 44.557 5.094 16.933 1.00 20.02 196 GLY A CA 1
ATOM 1518 C C . GLY A 1 202 ? 43.378 5.604 17.757 1.00 18.94 196 GLY A C 1
ATOM 1519 O O . GLY A 1 202 ? 42.730 6.623 17.477 1.00 18.71 196 GLY A O 1
ATOM 1520 N N . CYS A 1 203 ? 43.146 4.862 18.821 1.00 19.06 197 CYS A N 1
ATOM 1521 C CA . CYS A 1 203 ? 42.174 5.246 19.824 1.00 19.22 197 CYS A CA 1
ATOM 1522 C C . CYS A 1 203 ? 42.677 6.534 20.499 1.00 19.37 197 CYS A C 1
ATOM 1523 O O . CYS A 1 203 ? 43.881 6.804 20.483 1.00 20.23 197 CYS A O 1
ATOM 1526 N N . PRO A 1 204 ? 41.767 7.322 21.099 1.00 19.57 198 PRO A N 1
ATOM 1527 C CA . PRO A 1 204 ? 42.244 8.486 21.889 1.00 20.55 198 PRO A CA 1
ATOM 1528 C C . PRO A 1 204 ? 43.207 8.008 22.984 1.00 20.96 198 PRO A C 1
ATOM 1529 O O . PRO A 1 204 ? 42.826 7.177 23.822 1.00 20.24 198 PRO A O 1
ATOM 1533 N N . PRO A 1 205 ? 44.464 8.508 22.988 1.00 21.34 199 PRO A N 1
ATOM 1534 C CA . PRO A 1 205 ? 45.481 7.826 23.796 1.00 21.55 199 PRO A CA 1
ATOM 1535 C C . PRO A 1 205 ? 45.264 7.878 25.303 1.00 21.73 199 PRO A C 1
ATOM 1536 O O . PRO A 1 205 ? 45.716 6.969 26.003 1.00 22.07 199 PRO A O 1
ATOM 1540 N N . GLU A 1 206 ? 44.577 8.915 25.788 1.00 21.27 200 GLU A N 1
ATOM 1541 C CA . GLU A 1 206 ? 44.264 9.057 27.206 1.00 22.16 200 GLU A CA 1
ATOM 1542 C C . GLU A 1 206 ? 42.867 8.545 27.557 1.00 20.68 200 GLU A C 1
ATOM 1543 O O . GLU A 1 206 ? 42.396 8.694 28.701 1.00 21.62 200 GLU A O 1
ATOM 1549 N N . GLY A 1 207 ? 42.220 7.908 26.581 1.00 18.65 201 GLY A N 1
ATOM 1550 C CA . GLY A 1 207 ? 40.826 7.463 26.745 1.00 16.75 201 GLY A CA 1
ATOM 1551 C C . GLY A 1 207 ? 40.722 6.063 27.336 1.00 15.04 201 GLY A C 1
ATOM 1552 O O . GLY A 1 207 ? 41.725 5.378 27.566 1.00 15.23 201 GLY A O 1
ATOM 1553 N N . THR A 1 208 ? 39.476 5.633 27.563 1.00 14.14 202 THR A N 1
ATOM 1554 C CA . THR A 1 208 ? 39.209 4.374 28.239 1.00 13.24 202 THR A CA 1
ATOM 1555 C C . THR A 1 208 ? 39.545 3.124 27.423 1.00 12.83 202 THR A C 1
ATOM 1556 O O . THR A 1 208 ? 40.012 2.136 27.976 1.00 12.60 202 THR A O 1
ATOM 1560 N N . THR A 1 209 ? 39.319 3.175 26.108 1.00 12.12 203 THR A N 1
ATOM 1561 C CA . THR A 1 209 ? 39.605 2.010 25.282 1.00 11.39 203 THR A CA 1
ATOM 1562 C C . THR A 1 209 ? 41.113 1.695 25.268 1.00 11.21 203 THR A C 1
ATOM 1563 O O . THR A 1 209 ? 41.526 0.552 25.540 1.00 11.27 203 THR A O 1
ATOM 1567 N N . GLN A 1 210 ? 41.931 2.723 25.026 1.00 11.90 204 GLN A N 1
ATOM 1568 C CA . GLN A 1 210 ? 43.379 2.536 25.042 1.00 12.71 204 GLN A CA 1
ATOM 1569 C C . GLN A 1 210 ? 43.882 2.134 26.427 1.00 13.15 204 GLN A C 1
ATOM 1570 O O . GLN A 1 210 ? 44.794 1.319 26.539 1.00 13.63 204 GLN A O 1
ATOM 1576 N N . ALA A 1 211 ? 43.249 2.649 27.488 1.00 13.07 205 ALA A N 1
ATOM 1577 C CA . ALA A 1 211 ? 43.654 2.229 28.826 1.00 13.79 205 ALA A CA 1
ATOM 1578 C C . ALA A 1 211 ? 43.534 0.719 28.998 1.00 13.52 205 ALA A C 1
ATOM 1579 O O . ALA A 1 211 ? 44.425 0.067 29.565 1.00 14.24 205 ALA A O 1
ATOM 1581 N N . LEU A 1 212 ? 42.423 0.143 28.535 1.00 12.08 206 LEU A N 1
ATOM 1582 C CA . LEU A 1 212 ? 42.229 -1.278 28.685 1.00 12.63 206 LEU A CA 1
ATOM 1583 C C . LEU A 1 212 ? 43.149 -2.045 27.711 1.00 11.74 206 LEU A C 1
ATOM 1584 O O . LEU A 1 212 ? 43.789 -3.035 28.099 1.00 12.72 206 LEU A O 1
ATOM 1589 N N . LEU A 1 213 ? 43.252 -1.573 26.463 1.00 12.66 207 LEU A N 1
ATOM 1590 C CA . LEU A 1 213 ? 44.178 -2.211 25.517 1.00 12.89 207 LEU A CA 1
ATOM 1591 C C . LEU A 1 213 ? 45.609 -2.239 26.061 1.00 13.69 207 LEU A C 1
ATOM 1592 O O . LEU A 1 213 ? 46.312 -3.240 25.922 1.00 13.81 207 LEU A O 1
ATOM 1597 N N . ASN A 1 214 ? 46.034 -1.170 26.710 1.00 14.29 208 ASN A N 1
ATOM 1598 C CA . ASN A 1 214 ? 47.354 -1.176 27.354 1.00 15.64 208 ASN A CA 1
ATOM 1599 C C . ASN A 1 214 ? 47.549 -2.311 28.352 1.00 15.91 208 ASN A C 1
ATOM 1600 O O . ASN A 1 214 ? 48.615 -2.950 28.345 1.00 16.59 208 ASN A O 1
ATOM 1605 N N . LYS A 1 215 ? 46.521 -2.580 29.188 1.00 15.87 209 LYS A N 1
ATOM 1606 C CA . LYS A 1 215 ? 46.562 -3.691 30.145 1.00 16.43 209 LYS A CA 1
ATOM 1607 C C . LYS A 1 215 ? 46.622 -5.057 29.453 1.00 16.14 209 LYS A C 1
ATOM 1608 O O . LYS A 1 215 ? 47.162 -6.021 30.012 1.00 17.55 209 LYS A O 1
ATOM 1614 N N . LEU A 1 216 ? 46.094 -5.118 28.218 1.00 14.79 210 LEU A N 1
ATOM 1615 C CA . LEU A 1 216 ? 46.086 -6.310 27.389 1.00 13.79 210 LEU A CA 1
ATOM 1616 C C . LEU A 1 216 ? 47.342 -6.431 26.509 1.00 12.36 210 LEU A C 1
ATOM 1617 O O . LEU A 1 216 ? 47.485 -7.396 25.782 1.00 13.04 210 LEU A O 1
ATOM 1622 N N . GLY A 1 217 ? 48.248 -5.458 26.624 1.00 12.79 211 GLY A N 1
ATOM 1623 C CA . GLY A 1 217 ? 49.453 -5.451 25.771 1.00 13.44 211 GLY A CA 1
ATOM 1624 C C . GLY A 1 217 ? 49.173 -5.211 24.302 1.00 13.95 211 GLY A C 1
ATOM 1625 O O . GLY A 1 217 ? 49.990 -5.570 23.447 1.00 14.60 211 GLY A O 1
ATOM 1626 N N . ARG A 1 218 ? 48.053 -4.546 23.999 1.00 13.33 212 ARG A N 1
ATOM 1627 C CA . ARG A 1 218 ? 47.582 -4.385 22.618 1.00 13.28 212 ARG A CA 1
ATOM 1628 C C . ARG A 1 218 ? 47.638 -2.934 22.117 1.00 12.78 212 ARG A C 1
ATOM 1629 O O . ARG A 1 218 ? 47.433 -1.975 22.860 1.00 13.52 212 ARG A O 1
ATOM 1637 N N . HIS A 1 219 ? 47.923 -2.781 20.818 1.00 13.09 213 HIS A N 1
ATOM 1638 C CA . HIS A 1 219 ? 47.790 -1.498 20.168 1.00 13.17 213 HIS A CA 1
ATOM 1639 C C . HIS A 1 219 ? 46.304 -1.186 19.827 1.00 12.92 213 HIS A C 1
ATOM 1640 O O . HIS A 1 219 ? 45.456 -2.101 19.755 1.00 13.59 213 HIS A O 1
ATOM 1647 N N . GLY A 1 220 ? 46.007 0.077 19.582 1.00 13.58 214 GLY A N 1
ATOM 1648 C CA . GLY A 1 220 ? 44.651 0.530 19.261 1.00 12.60 214 GLY A CA 1
ATOM 1649 C C . GLY A 1 220 ? 44.498 1.137 17.887 1.00 12.56 214 GLY A C 1
ATOM 1650 O O . GLY A 1 220 ? 43.680 2.033 17.692 1.00 12.84 214 GLY A O 1
ATOM 1651 N N . ASN A 1 221 ? 45.260 0.617 16.928 1.00 12.63 215 ASN A N 1
ATOM 1652 C CA . ASN A 1 221 ? 45.315 1.222 15.593 1.00 12.05 215 ASN A CA 1
ATOM 1653 C C . ASN A 1 221 ? 44.452 0.521 14.539 1.00 10.98 215 ASN A C 1
ATOM 1654 O O . ASN A 1 221 ? 44.367 -0.702 14.521 1.00 10.77 215 ASN A O 1
ATOM 1659 N N . ARG A 1 222 ? 43.892 1.316 13.616 1.00 11.91 216 ARG A N 1
ATOM 1660 C CA . ARG A 1 222 ? 43.231 0.788 12.414 1.00 11.59 216 ARG A CA 1
ATOM 1661 C C . ARG A 1 222 ? 44.028 1.229 11.171 1.00 10.72 216 ARG A C 1
ATOM 1662 O O . ARG A 1 222 ? 44.548 2.348 11.151 1.00 11.85 216 ARG A O 1
ATOM 1670 N N . PRO A 1 223 ? 44.129 0.355 10.150 1.00 10.13 217 PRO A N 1
ATOM 1671 C CA . PRO A 1 223 ? 44.691 0.799 8.850 1.00 10.03 217 PRO A CA 1
ATOM 1672 C C . PRO A 1 223 ? 43.756 1.802 8.195 1.00 10.51 217 PRO A C 1
ATOM 1673 O O . PRO A 1 223 ? 42.542 1.863 8.526 1.00 11.69 217 PRO A O 1
ATOM 1677 N N . SER A 1 224 ? 44.297 2.562 7.254 1.00 9.83 218 SER A N 1
ATOM 1678 C CA . SER A 1 224 ? 43.487 3.510 6.452 1.00 10.40 218 SER A CA 1
ATOM 1679 C C . SER A 1 224 ? 42.307 2.777 5.792 1.00 10.43 218 SER A C 1
ATOM 1680 O O . SER A 1 224 ? 42.426 1.613 5.335 1.00 11.20 218 SER A O 1
ATOM 1683 N N . HIS A 1 225 ? 41.151 3.457 5.751 1.00 9.53 219 HIS A N 1
ATOM 1684 C CA . HIS A 1 225 ? 39.935 2.836 5.196 1.00 9.16 219 HIS A CA 1
ATOM 1685 C C . HIS A 1 225 ? 38.888 3.912 4.879 1.00 8.37 219 HIS A C 1
ATOM 1686 O O . HIS A 1 225 ? 38.942 5.033 5.395 1.00 9.01 219 HIS A O 1
ATOM 1693 N N . VAL A 1 226 ? 37.951 3.553 4.011 1.00 7.69 220 VAL A N 1
ATOM 1694 C CA . VAL A 1 226 ? 36.777 4.394 3.730 1.00 8.12 220 VAL A CA 1
ATOM 1695 C C . VAL A 1 226 ? 35.533 3.543 3.992 1.00 7.79 220 VAL A C 1
ATOM 1696 O O . VAL A 1 226 ? 35.423 2.401 3.506 1.00 9.40 220 VAL A O 1
ATOM 1700 N N . HIS A 1 227 ? 34.593 4.094 4.765 1.00 8.76 221 HIS A N 1
ATOM 1701 C CA . HIS A 1 227 ? 33.364 3.389 5.120 1.00 7.85 221 HIS A CA 1
ATOM 1702 C C . HIS A 1 227 ? 32.293 3.564 4.045 1.00 9.28 221 HIS A C 1
ATOM 1703 O O . HIS A 1 227 ? 32.200 4.639 3.437 1.00 9.25 221 HIS A O 1
ATOM 1710 N N . TYR A 1 228 ? 31.434 2.549 3.892 1.00 9.80 222 TYR A N 1
ATOM 1711 C CA . TYR A 1 228 ? 30.295 2.581 2.972 1.00 9.73 222 TYR A CA 1
ATOM 1712 C C . TYR A 1 228 ? 29.017 2.032 3.595 1.00 9.92 222 TYR A C 1
ATOM 1713 O O . TYR A 1 228 ? 29.043 0.965 4.208 1.00 10.35 222 TYR A O 1
ATOM 1722 N N . PHE A 1 229 ? 27.901 2.757 3.422 1.00 10.01 223 PHE A N 1
ATOM 1723 C CA . PHE A 1 229 ? 26.568 2.112 3.354 1.00 10.41 223 PHE A CA 1
ATOM 1724 C C . PHE A 1 229 ? 26.126 2.162 1.890 1.00 11.84 223 PHE A C 1
ATOM 1725 O O . PHE A 1 229 ? 26.218 3.226 1.263 1.00 11.47 223 PHE A O 1
ATOM 1733 N N . VAL A 1 230 ? 25.633 1.049 1.341 1.00 11.66 224 VAL A N 1
ATOM 1734 C CA . VAL A 1 230 ? 25.065 1.059 -0.018 1.00 13.06 224 VAL A CA 1
ATOM 1735 C C . VAL A 1 230 ? 23.664 0.474 0.065 1.00 14.30 224 VAL A C 1
ATOM 1736 O O . VAL A 1 230 ? 23.466 -0.594 0.617 1.00 14.28 224 VAL A O 1
ATOM 1740 N N . SER A 1 231 ? 22.680 1.188 -0.477 1.00 14.92 225 SER A N 1
ATOM 1741 C CA . SER A 1 231 ? 21.291 0.699 -0.425 1.00 15.46 225 SER A CA 1
ATOM 1742 C C . SER A 1 231 ? 20.583 1.043 -1.728 1.00 16.29 225 SER A C 1
ATOM 1743 O O . SER A 1 231 ? 20.967 2.004 -2.388 1.00 16.12 225 SER A O 1
ATOM 1746 N N . ALA A 1 232 ? 19.547 0.263 -2.071 1.00 16.56 226 ALA A N 1
ATOM 1747 C CA . ALA A 1 232 ? 18.740 0.520 -3.274 1.00 17.94 226 ALA A CA 1
ATOM 1748 C C . ALA A 1 232 ? 17.434 -0.256 -3.182 1.00 18.69 226 ALA A C 1
ATOM 1749 O O . ALA A 1 232 ? 17.419 -1.359 -2.642 1.00 19.17 226 ALA A O 1
ATOM 1751 N N . PRO A 1 233 ? 16.341 0.305 -3.718 1.00 19.26 227 PRO A N 1
ATOM 1752 C CA . PRO A 1 233 ? 15.070 -0.445 -3.682 1.00 19.82 227 PRO A CA 1
ATOM 1753 C C . PRO A 1 233 ? 15.203 -1.809 -4.318 1.00 19.46 227 PRO A C 1
ATOM 1754 O O . PRO A 1 233 ? 15.761 -1.943 -5.419 1.00 20.20 227 PRO A O 1
ATOM 1758 N N . GLY A 1 234 ? 14.721 -2.823 -3.607 1.00 20.16 228 GLY A N 1
ATOM 1759 C CA . GLY A 1 234 ? 14.796 -4.200 -4.078 1.00 20.21 228 GLY A CA 1
ATOM 1760 C C . GLY A 1 234 ? 16.059 -4.975 -3.748 1.00 20.42 228 GLY A C 1
ATOM 1761 O O . GLY A 1 234 ? 16.173 -6.162 -4.088 1.00 21.18 228 GLY A O 1
ATOM 1762 N N . TYR A 1 235 ? 17.023 -4.296 -3.127 1.00 19.88 229 TYR A N 1
ATOM 1763 C CA . TYR A 1 235 ? 18.315 -4.912 -2.763 1.00 18.91 229 TYR A CA 1
ATOM 1764 C C . TYR A 1 235 ? 18.608 -4.868 -1.264 1.00 17.84 229 TYR A C 1
ATOM 1765 O O . TYR A 1 235 ? 18.112 -3.994 -0.534 1.00 18.08 229 TYR A O 1
ATOM 1774 N N . ARG A 1 236 ? 19.422 -5.833 -0.819 1.00 17.94 230 ARG A N 1
ATOM 1775 C CA . ARG A 1 236 ? 19.847 -5.907 0.573 1.00 17.32 230 ARG A CA 1
ATOM 1776 C C . ARG A 1 236 ? 20.840 -4.774 0.874 1.00 16.25 230 ARG A C 1
ATOM 1777 O O . ARG A 1 236 ? 21.824 -4.633 0.154 1.00 16.58 230 ARG A O 1
ATOM 1785 N N . LYS A 1 237 ? 20.593 -4.018 1.937 1.00 16.12 231 LYS A N 1
ATOM 1786 C CA . LYS A 1 237 ? 21.524 -2.942 2.358 1.00 16.01 231 LYS A CA 1
ATOM 1787 C C . LYS A 1 237 ? 22.870 -3.539 2.767 1.00 15.20 231 LYS A C 1
ATOM 1788 O O . LYS A 1 237 ? 22.935 -4.601 3.420 1.00 16.09 231 LYS A O 1
ATOM 1794 N N . LEU A 1 238 ? 23.929 -2.834 2.385 1.00 13.95 232 LEU A N 1
ATOM 1795 C CA . LEU A 1 238 ? 25.288 -3.293 2.621 1.00 12.18 232 LEU A CA 1
ATOM 1796 C C . LEU A 1 238 ? 26.039 -2.319 3.500 1.00 11.84 232 LEU A C 1
ATOM 1797 O O . LEU A 1 238 ? 26.041 -1.122 3.236 1.00 12.40 232 LEU A O 1
ATOM 1802 N N . THR A 1 239 ? 26.684 -2.860 4.540 1.00 9.74 233 THR A N 1
ATOM 1803 C CA . THR A 1 239 ? 27.627 -2.098 5.365 1.00 9.50 233 THR A CA 1
ATOM 1804 C C . THR A 1 239 ? 29.007 -2.652 5.057 1.00 9.29 233 THR A C 1
ATOM 1805 O O . THR A 1 239 ? 29.263 -3.841 5.247 1.00 9.95 233 THR A O 1
ATOM 1809 N N . THR A 1 240 ? 29.901 -1.811 4.532 1.00 10.01 234 THR A N 1
ATOM 1810 C CA . THR A 1 240 ? 31.234 -2.314 4.151 1.00 9.84 234 THR A CA 1
ATOM 1811 C C . THR A 1 240 ? 32.306 -1.223 4.236 1.00 10.04 234 THR A C 1
ATOM 1812 O O . THR A 1 240 ? 32.051 -0.150 4.779 1.00 9.78 234 THR A O 1
ATOM 1816 N N . GLN A 1 241 ? 33.527 -1.557 3.806 1.00 10.92 235 GLN A N 1
ATOM 1817 C CA . GLN A 1 241 ? 34.608 -0.579 3.657 1.00 10.49 235 GLN A CA 1
ATOM 1818 C C . GLN A 1 241 ? 35.579 -1.070 2.593 1.00 10.26 235 GLN A C 1
ATOM 1819 O O . GLN A 1 241 ? 35.495 -2.210 2.161 1.00 10.56 235 GLN A O 1
ATOM 1825 N N . PHE A 1 242 ? 36.502 -0.200 2.194 1.00 9.84 236 PHE A N 1
ATOM 1826 C CA . PHE A 1 242 ? 37.745 -0.729 1.637 1.00 9.60 236 PHE A CA 1
ATOM 1827 C C . PHE A 1 242 ? 38.915 -0.287 2.487 1.00 9.88 236 PHE A C 1
ATOM 1828 O O . PHE A 1 242 ? 38.858 0.770 3.154 1.00 9.50 236 PHE A O 1
ATOM 1836 N N . ASN A 1 243 ? 39.948 -1.139 2.515 1.00 11.80 237 ASN A N 1
ATOM 1837 C CA . ASN A 1 243 ? 41.243 -0.799 3.086 1.00 13.00 237 ASN A CA 1
ATOM 1838 C C . ASN A 1 243 ? 42.198 -0.602 1.936 1.00 14.01 237 ASN A C 1
ATOM 1839 O O . ASN A 1 243 ? 41.861 -0.912 0.777 1.00 16.25 237 ASN A O 1
ATOM 1844 N N . ILE A 1 244 ? 43.344 0.004 2.244 1.00 13.47 238 ILE A N 1
ATOM 1845 C CA . ILE A 1 244 ? 44.301 0.366 1.194 1.00 13.35 238 ILE A CA 1
ATOM 1846 C C . ILE A 1 244 ? 45.558 -0.450 1.366 1.00 13.80 238 ILE A C 1
ATOM 1847 O O . ILE A 1 244 ? 46.164 -0.469 2.458 1.00 14.06 238 ILE A O 1
ATOM 1852 N N . GLU A 1 245 ? 45.943 -1.146 0.291 1.00 13.23 239 GLU A N 1
ATOM 1853 C CA . GLU A 1 245 ? 47.136 -1.984 0.275 1.00 13.92 239 GLU A CA 1
ATOM 1854 C C . GLU A 1 245 ? 48.346 -1.116 0.609 1.00 13.26 239 GLU A C 1
ATOM 1855 O O . GLU A 1 245 ? 48.422 0.045 0.191 1.00 13.42 239 GLU A O 1
ATOM 1861 N N . GLY A 1 246 ? 49.258 -1.665 1.418 1.00 13.76 240 GLY A N 1
ATOM 1862 C CA . GLY A 1 246 ? 50.447 -0.884 1.813 1.00 13.01 240 GLY A CA 1
ATOM 1863 C C . GLY A 1 246 ? 50.480 -0.385 3.247 1.00 12.85 240 GLY A C 1
ATOM 1864 O O . GLY A 1 246 ? 51.518 0.112 3.707 1.00 13.68 240 GLY A O 1
ATOM 1865 N N . ASP A 1 247 ? 49.337 -0.462 3.922 1.00 12.34 241 ASP A N 1
ATOM 1866 C CA . ASP A 1 247 ? 49.253 0.065 5.277 1.00 11.09 241 ASP A CA 1
ATOM 1867 C C . ASP A 1 247 ? 49.915 -0.908 6.263 1.00 11.03 241 ASP A C 1
ATOM 1868 O O . ASP A 1 247 ? 49.706 -2.118 6.197 1.00 11.11 241 ASP A O 1
ATOM 1873 N N . GLU A 1 248 ? 50.705 -0.342 7.166 1.00 11.35 242 GLU A N 1
ATOM 1874 C CA . GLU A 1 248 ? 51.344 -1.092 8.258 1.00 12.49 242 GLU A CA 1
ATOM 1875 C C . GLU A 1 248 ? 50.348 -1.998 8.989 1.00 11.56 242 GLU A C 1
ATOM 1876 O O . GLU A 1 248 ? 50.709 -3.119 9.396 1.00 12.92 242 GLU A O 1
ATOM 1882 N N . TYR A 1 249 ? 49.134 -1.495 9.201 1.00 11.45 243 TYR A N 1
ATOM 1883 C CA . TYR A 1 249 ? 48.159 -2.236 10.021 1.00 10.71 243 TYR A CA 1
ATOM 1884 C C . TYR A 1 249 ? 47.096 -2.964 9.215 1.00 10.64 243 TYR A C 1
ATOM 1885 O O . TYR A 1 249 ? 46.040 -3.357 9.756 1.00 10.39 243 TYR A O 1
ATOM 1894 N N . LEU A 1 250 ? 47.333 -3.135 7.910 1.00 9.51 244 LEU A N 1
ATOM 1895 C CA . LEU A 1 250 ? 46.335 -3.760 7.053 1.00 10.69 244 LEU A CA 1
ATOM 1896 C C . LEU A 1 250 ? 45.776 -5.064 7.593 1.00 10.83 244 LEU A C 1
ATOM 1897 O O . LEU A 1 250 ? 44.557 -5.249 7.603 1.00 12.03 244 LEU A O 1
ATOM 1902 N N . TRP A 1 251 ? 46.671 -5.964 8.022 1.00 11.38 245 TRP A N 1
ATOM 1903 C CA . TRP A 1 251 ? 46.259 -7.276 8.527 1.00 13.21 245 TRP A CA 1
ATOM 1904 C C . TRP A 1 251 ? 46.492 -7.395 10.047 1.00 13.72 245 TRP A C 1
ATOM 1905 O O . TRP A 1 251 ? 46.604 -8.510 10.603 1.00 16.42 245 TRP A O 1
ATOM 1916 N N . ASP A 1 252 ? 46.518 -6.233 10.713 1.00 13.44 246 ASP A N 1
ATOM 1917 C CA . ASP A 1 252 ? 46.726 -6.115 12.166 1.00 13.88 246 ASP A CA 1
ATOM 1918 C C . ASP A 1 252 ? 45.793 -4.991 12.682 1.00 12.85 246 ASP A C 1
ATOM 1919 O O . ASP A 1 252 ? 46.190 -4.174 13.513 1.00 14.00 246 ASP A O 1
ATOM 1924 N N . ASP A 1 253 ? 44.567 -4.946 12.165 1.00 11.39 247 ASP A N 1
ATOM 1925 C CA . ASP A 1 253 ? 43.537 -3.978 12.591 1.00 10.68 247 ASP A CA 1
ATOM 1926 C C . ASP A 1 253 ? 43.057 -4.319 13.998 1.00 10.48 247 ASP A C 1
ATOM 1927 O O . ASP A 1 253 ? 42.667 -5.467 14.219 1.00 10.02 247 ASP A O 1
ATOM 1932 N N . PHE A 1 254 ? 43.086 -3.356 14.924 1.00 9.70 248 PHE A N 1
ATOM 1933 C CA . PHE A 1 254 ? 42.669 -3.630 16.330 1.00 10.41 248 PHE A CA 1
ATOM 1934 C C . PHE A 1 254 ? 41.164 -3.946 16.415 1.00 10.83 248 PHE A C 1
ATOM 1935 O O . PHE A 1 254 ? 40.708 -4.445 17.447 1.00 10.97 248 PHE A O 1
ATOM 1943 N N . ALA A 1 255 ? 40.410 -3.635 15.349 1.00 10.45 249 ALA A N 1
ATOM 1944 C CA . ALA A 1 255 ? 38.966 -3.972 15.287 1.00 10.69 249 ALA A CA 1
ATOM 1945 C C . ALA A 1 255 ? 38.638 -5.099 14.284 1.00 11.24 249 ALA A C 1
ATOM 1946 O O . ALA A 1 255 ? 37.480 -5.427 14.065 1.00 11.31 249 ALA A O 1
ATOM 1948 N N . PHE A 1 256 ? 39.670 -5.733 13.727 1.00 10.80 250 PHE A N 1
ATOM 1949 C CA . PHE A 1 256 ? 39.480 -6.985 12.944 1.00 12.26 250 PHE A CA 1
ATOM 1950 C C . PHE A 1 256 ? 38.551 -6.898 11.731 1.00 12.13 250 PHE A C 1
ATOM 1951 O O . PHE A 1 256 ? 37.845 -7.874 11.417 1.00 13.89 250 PHE A O 1
ATOM 1959 N N . ALA A 1 257 ? 38.569 -5.770 11.030 1.00 12.00 251 ALA A N 1
ATOM 1960 C CA . ALA A 1 257 ? 37.605 -5.517 9.954 1.00 11.36 251 ALA A CA 1
ATOM 1961 C C . ALA A 1 257 ? 38.100 -5.892 8.561 1.00 12.29 251 ALA A C 1
ATOM 1962 O O . ALA A 1 257 ? 37.282 -6.029 7.640 1.00 12.06 251 ALA A O 1
ATOM 1964 N N . THR A 1 258 ? 39.414 -6.045 8.380 1.00 12.23 252 THR A N 1
ATOM 1965 C CA . THR A 1 258 ? 39.943 -6.301 7.041 1.00 12.61 252 THR A CA 1
ATOM 1966 C C . THR A 1 258 ? 39.504 -7.684 6.548 1.00 12.53 252 THR A C 1
ATOM 1967 O O . THR A 1 258 ? 39.477 -8.670 7.325 1.00 13.53 252 THR A O 1
ATOM 1971 N N . ARG A 1 259 ? 39.145 -7.748 5.265 1.00 12.57 253 ARG A N 1
ATOM 1972 C CA . ARG A 1 259 ? 38.708 -8.989 4.594 1.00 14.74 253 ARG A CA 1
ATOM 1973 C C . ARG A 1 259 ? 39.223 -9.065 3.197 1.00 14.98 253 ARG A C 1
ATOM 1974 O O . ARG A 1 259 ? 39.324 -8.049 2.512 1.00 14.29 253 ARG A O 1
ATOM 1982 N N . ASP A 1 260 ? 39.458 -10.295 2.731 1.00 16.25 254 ASP A N 1
ATOM 1983 C CA . ASP A 1 260 ? 39.632 -10.509 1.306 1.00 17.97 254 ASP A CA 1
ATOM 1984 C C . ASP A 1 260 ? 38.404 -9.980 0.560 1.00 17.03 254 ASP A C 1
ATOM 1985 O O . ASP A 1 260 ? 37.247 -10.187 0.957 1.00 18.34 254 ASP A O 1
ATOM 1990 N N . GLY A 1 261 ? 38.666 -9.277 -0.516 1.00 17.03 255 GLY A N 1
ATOM 1991 C CA . GLY A 1 261 ? 37.612 -8.693 -1.305 1.00 15.72 255 GLY A CA 1
ATOM 1992 C C . GLY A 1 261 ? 37.446 -7.229 -0.990 1.00 15.13 255 GLY A C 1
ATOM 1993 O O . GLY A 1 261 ? 36.833 -6.502 -1.781 1.00 16.09 255 GLY A O 1
ATOM 1994 N N . LEU A 1 262 ? 38.003 -6.782 0.148 1.00 13.12 256 LEU A N 1
ATOM 1995 C CA . LEU A 1 262 ? 37.838 -5.389 0.571 1.00 12.00 256 LEU A CA 1
ATOM 1996 C C . LEU A 1 262 ? 39.166 -4.662 0.671 1.00 12.97 256 LEU A C 1
ATOM 1997 O O . LEU A 1 262 ? 39.264 -3.642 1.366 1.00 15.13 256 LEU A O 1
ATOM 2002 N N . VAL A 1 263 ? 40.204 -5.184 0.011 1.00 12.05 257 VAL A N 1
ATOM 2003 C CA . VAL A 1 263 ? 41.488 -4.456 -0.043 1.00 11.80 257 VAL A CA 1
ATOM 2004 C C . VAL A 1 263 ? 41.652 -3.859 -1.442 1.00 12.32 257 VAL A C 1
ATOM 2005 O O . VAL A 1 263 ? 41.581 -4.573 -2.454 1.00 14.32 257 VAL A O 1
ATOM 2009 N N . ALA A 1 264 ? 41.841 -2.551 -1.486 1.00 12.67 258 ALA A N 1
ATOM 2010 C CA . ALA A 1 264 ? 42.027 -1.820 -2.723 1.00 13.14 258 ALA A CA 1
ATOM 2011 C C . ALA A 1 264 ? 43.455 -1.295 -2.847 1.00 13.36 258 ALA A C 1
ATOM 2012 O O . ALA A 1 264 ? 44.110 -0.961 -1.857 1.00 14.12 258 ALA A O 1
ATOM 2014 N N . THR A 1 265 ? 43.935 -1.230 -4.085 1.00 13.82 259 THR A N 1
ATOM 2015 C CA . THR A 1 265 ? 45.243 -0.653 -4.390 1.00 14.68 259 THR A CA 1
ATOM 2016 C C . THR A 1 265 ? 45.065 0.775 -4.903 1.00 15.08 259 THR A C 1
ATOM 2017 O O . THR A 1 265 ? 44.275 1.022 -5.837 1.00 16.24 259 THR A O 1
ATOM 2021 N N . ALA A 1 266 ? 45.771 1.708 -4.287 1.00 15.00 260 ALA A N 1
ATOM 2022 C CA . ALA A 1 266 ? 45.735 3.124 -4.715 1.00 16.80 260 ALA A CA 1
ATOM 2023 C C . ALA A 1 266 ? 46.740 3.263 -5.844 1.00 17.90 260 ALA A C 1
ATOM 2024 O O . ALA A 1 266 ? 47.950 3.086 -5.628 1.00 18.12 260 ALA A O 1
ATOM 2026 N N . THR A 1 267 ? 46.257 3.562 -7.041 1.00 17.63 261 THR A N 1
ATOM 2027 C CA . THR A 1 267 ? 47.145 3.779 -8.164 1.00 19.27 261 THR A CA 1
ATOM 2028 C C . THR A 1 267 ? 47.565 5.250 -8.240 1.00 19.32 261 THR A C 1
ATOM 2029 O O . THR A 1 267 ? 46.862 6.142 -7.743 1.00 19.32 261 THR A O 1
ATOM 2033 N N . ASP A 1 268 ? 48.741 5.511 -8.829 1.00 19.33 262 ASP A N 1
ATOM 2034 C CA . ASP A 1 268 ? 49.257 6.877 -8.926 1.00 20.64 262 ASP A CA 1
ATOM 2035 C C . ASP A 1 268 ? 49.012 7.378 -10.338 1.00 21.74 262 ASP A C 1
ATOM 2036 O O . ASP A 1 268 ? 49.318 6.672 -11.303 1.00 23.22 262 ASP A O 1
ATOM 2041 N N . VAL A 1 269 ? 48.432 8.563 -10.454 1.00 21.27 263 VAL A N 1
ATOM 2042 C CA . VAL A 1 269 ? 48.190 9.179 -11.765 1.00 22.67 263 VAL A CA 1
ATOM 2043 C C . VAL A 1 269 ? 49.062 10.415 -11.858 1.00 23.53 263 VAL A C 1
ATOM 2044 O O . VAL A 1 269 ? 48.840 11.386 -11.169 1.00 22.37 263 VAL A O 1
ATOM 2048 N N . THR A 1 270 ? 50.088 10.348 -12.715 1.00 26.06 264 THR A N 1
ATOM 2049 C CA . THR A 1 270 ? 51.027 11.453 -12.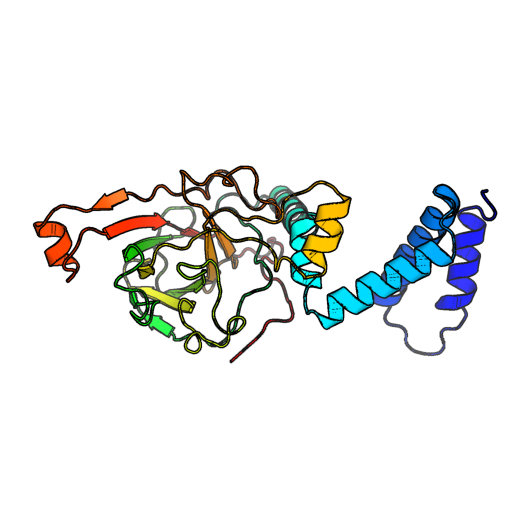936 1.00 27.82 264 THR A CA 1
ATOM 2050 C C . THR A 1 270 ? 50.897 12.021 -14.359 1.00 29.65 264 THR A C 1
ATOM 2051 O O . THR A 1 270 ? 51.439 13.088 -14.654 1.00 30.39 264 THR A O 1
ATOM 2055 N N . ASP A 1 271 ? 50.177 11.292 -15.210 1.00 31.12 265 ASP A N 1
ATOM 2056 C CA . ASP A 1 271 ? 49.957 11.644 -16.617 1.00 33.04 265 ASP A CA 1
ATOM 2057 C C . ASP A 1 271 ? 49.263 12.993 -16.775 1.00 33.37 265 ASP A C 1
ATOM 2058 O O . ASP A 1 271 ? 48.130 13.178 -16.307 1.00 33.12 265 ASP A O 1
ATOM 2063 N N . GLU A 1 272 ? 49.928 13.916 -17.473 1.00 34.03 266 GLU A N 1
ATOM 2064 C CA . GLU A 1 272 ? 49.404 15.275 -17.684 1.00 34.57 266 GLU A CA 1
ATOM 2065 C C . GLU A 1 272 ? 48.022 15.341 -18.356 1.00 34.11 266 GLU A C 1
ATOM 2066 O O . GLU A 1 272 ? 47.178 16.152 -17.964 1.00 33.92 266 GLU A O 1
ATOM 2072 N N . ALA A 1 273 ? 47.797 14.486 -19.348 1.00 34.03 267 ALA A N 1
ATOM 2073 C CA . ALA A 1 273 ? 46.523 14.454 -20.074 1.00 34.10 267 ALA A CA 1
ATOM 2074 C C . ALA A 1 273 ? 45.381 14.029 -19.155 1.00 34.08 267 ALA A C 1
ATOM 2075 O O . ALA A 1 273 ? 44.321 14.668 -19.135 1.00 34.09 267 ALA A O 1
ATOM 2077 N N . GLU A 1 274 ? 45.613 12.963 -18.382 1.00 33.71 268 GLU A N 1
ATOM 2078 C CA . GLU A 1 274 ? 44.596 12.453 -17.463 1.00 33.37 268 GLU A CA 1
ATOM 2079 C C . GLU A 1 274 ? 44.323 13.441 -16.332 1.00 32.42 268 GLU A C 1
ATOM 2080 O O . GLU A 1 274 ? 43.174 13.615 -15.941 1.00 32.42 268 GLU A O 1
ATOM 2086 N N . ILE A 1 275 ? 45.371 14.091 -15.826 1.00 31.66 269 ILE A N 1
ATOM 2087 C CA . ILE A 1 275 ? 45.229 15.124 -14.796 1.00 31.72 269 ILE A CA 1
ATOM 2088 C C . ILE A 1 275 ? 44.365 16.295 -15.281 1.00 32.51 269 ILE A C 1
ATOM 2089 O O . ILE A 1 275 ? 43.508 16.795 -14.538 1.00 31.89 269 ILE A O 1
ATOM 2094 N N . ALA A 1 276 ? 44.610 16.728 -16.519 1.00 33.32 270 ALA A N 1
ATOM 2095 C CA . ALA A 1 276 ? 43.805 17.777 -17.163 1.00 34.70 270 ALA A CA 1
ATOM 2096 C C . ALA A 1 276 ? 42.332 17.389 -17.259 1.00 35.30 270 ALA A C 1
ATOM 2097 O O . ALA A 1 276 ? 41.447 18.191 -16.937 1.00 35.78 270 ALA A O 1
ATOM 2099 N N . ARG A 1 277 ? 42.084 16.158 -17.699 1.00 36.19 271 ARG A N 1
ATOM 2100 C CA . ARG A 1 277 ? 40.738 15.617 -17.861 1.00 37.32 271 ARG A CA 1
ATOM 2101 C C . ARG A 1 277 ? 39.938 15.682 -16.548 1.00 37.46 271 ARG A C 1
ATOM 2102 O O . ARG A 1 277 ? 38.730 15.938 -16.549 1.00 37.76 271 ARG A O 1
ATOM 2110 N N . ARG A 1 278 ? 40.625 15.460 -15.430 1.00 37.27 272 ARG A N 1
ATOM 2111 C CA . ARG A 1 278 ? 40.001 15.464 -14.105 1.00 37.04 272 ARG A CA 1
ATOM 2112 C C . ARG A 1 278 ? 39.875 16.861 -13.507 1.00 37.14 272 ARG A C 1
ATOM 2113 O O . ARG A 1 278 ? 39.327 17.024 -12.409 1.00 37.10 272 ARG A O 1
ATOM 2121 N N . GLU A 1 279 ? 40.386 17.860 -14.234 1.00 36.80 273 GLU A N 1
ATOM 2122 C CA . GLU A 1 279 ? 40.444 19.256 -13.791 1.00 36.77 273 GLU A CA 1
ATOM 2123 C C . GLU A 1 279 ? 41.253 19.428 -12.511 1.00 35.99 273 GLU A C 1
ATOM 2124 O O . GLU A 1 279 ? 40.869 20.173 -11.600 1.00 35.83 273 GLU A O 1
ATOM 2130 N N . LEU A 1 280 ? 42.383 18.728 -12.461 1.00 35.14 274 LEU A N 1
ATOM 2131 C CA . LEU A 1 280 ? 43.315 18.824 -11.349 1.00 34.93 274 LEU A CA 1
ATOM 2132 C C . LEU A 1 280 ? 44.629 19.418 -11.852 1.00 35.25 274 LEU A C 1
ATOM 2133 O O . LEU A 1 280 ? 44.775 19.632 -13.059 1.00 35.47 274 LEU A O 1
ATOM 2138 N N . ASP A 1 281 ? 45.567 19.685 -10.940 1.00 35.75 275 ASP A N 1
ATOM 2139 C CA . ASP A 1 281 ? 46.841 20.338 -11.285 1.00 36.01 275 ASP A CA 1
ATOM 2140 C C . ASP A 1 281 ? 48.086 19.522 -10.884 1.00 35.41 275 ASP A C 1
ATOM 2141 O O . ASP A 1 281 ? 49.192 19.791 -11.365 1.00 35.58 275 ASP A O 1
ATOM 2146 N N . LYS A 1 282 ? 47.898 18.538 -10.006 1.00 33.44 276 LYS A N 1
ATOM 2147 C CA . LYS A 1 282 ? 48.999 17.703 -9.498 1.00 32.05 276 LYS A CA 1
ATOM 2148 C C . LYS A 1 282 ? 48.678 16.202 -9.659 1.00 30.00 276 LYS A C 1
ATOM 2149 O O . LYS A 1 282 ? 47.523 15.844 -9.888 1.00 29.56 276 LYS A O 1
ATOM 2155 N N . PRO A 1 283 ? 49.699 15.317 -9.588 1.00 28.64 277 PRO A N 1
ATOM 2156 C CA . PRO A 1 283 ? 49.370 13.907 -9.485 1.00 26.48 277 PRO A CA 1
ATOM 2157 C C . PRO A 1 283 ? 48.383 13.605 -8.364 1.00 24.43 277 PRO A C 1
ATOM 2158 O O . PRO A 1 283 ? 48.352 14.308 -7.347 1.00 24.90 277 PRO A O 1
ATOM 2162 N N . PHE A 1 284 ? 47.584 12.568 -8.573 1.00 21.93 278 PHE A N 1
ATOM 2163 C CA . PHE A 1 284 ? 46.630 12.129 -7.558 1.00 19.68 278 PHE A CA 1
ATOM 2164 C C . PHE A 1 284 ? 46.641 10.612 -7.456 1.00 18.40 278 PHE A C 1
ATOM 2165 O O . PHE A 1 284 ? 47.244 9.901 -8.277 1.00 18.40 278 PHE A O 1
ATOM 2173 N N . LYS A 1 285 ? 45.958 10.110 -6.429 1.00 16.30 279 LYS A N 1
ATOM 2174 C CA . LYS A 1 285 ? 45.771 8.689 -6.254 1.00 15.26 279 LYS A CA 1
ATOM 2175 C C . LYS A 1 285 ? 44.397 8.328 -6.732 1.00 14.24 279 LYS A C 1
ATOM 2176 O O . LYS A 1 285 ? 43.464 9.154 -6.621 1.00 13.21 279 LYS A O 1
ATOM 2182 N N . HIS A 1 286 ? 44.280 7.120 -7.260 1.00 13.27 280 HIS A N 1
ATOM 2183 C CA . HIS A 1 286 ? 43.011 6.617 -7.773 1.00 13.28 280 HIS A CA 1
ATOM 2184 C C . HIS A 1 286 ? 42.661 5.220 -7.261 1.00 13.56 280 HIS A C 1
ATOM 2185 O O . HIS A 1 286 ? 43.467 4.287 -7.352 1.00 13.41 280 HIS A O 1
ATOM 2192 N N . ILE A 1 287 ? 41.438 5.068 -6.745 1.00 12.33 281 ILE A N 1
ATOM 2193 C CA . ILE A 1 287 ? 40.946 3.764 -6.290 1.00 12.73 281 ILE A CA 1
ATOM 2194 C C . ILE A 1 287 ? 39.654 3.422 -7.003 1.00 12.66 281 ILE A C 1
ATOM 2195 O O . ILE A 1 287 ? 38.748 4.272 -7.111 1.00 12.98 281 ILE A O 1
ATOM 2200 N N . THR A 1 288 ? 39.591 2.194 -7.533 1.00 12.43 282 THR A N 1
ATOM 2201 C CA . THR A 1 288 ? 38.358 1.622 -8.041 1.00 13.52 282 THR A CA 1
ATOM 2202 C C . THR A 1 288 ? 37.757 0.729 -6.971 1.00 13.33 282 THR A C 1
ATOM 2203 O O . THR A 1 288 ? 38.425 -0.197 -6.468 1.00 14.95 282 THR A O 1
ATOM 2207 N N . PHE A 1 289 ? 36.507 1.008 -6.614 1.00 12.54 283 PHE A N 1
ATOM 2208 C CA . PHE A 1 289 ? 35.772 0.133 -5.727 1.00 12.31 283 PHE A CA 1
ATOM 2209 C C . PHE A 1 289 ? 34.338 -0.076 -6.257 1.00 12.71 283 PHE A C 1
ATOM 2210 O O . PHE A 1 289 ? 33.435 0.765 -6.047 1.00 12.23 283 PHE A O 1
ATOM 2218 N N . ASN A 1 290 ? 34.154 -1.186 -6.970 1.00 13.45 284 ASN A N 1
ATOM 2219 C CA . ASN A 1 290 ? 32.838 -1.597 -7.451 1.00 14.45 284 ASN A CA 1
ATOM 2220 C C . ASN A 1 290 ? 32.079 -2.307 -6.354 1.00 14.79 284 ASN A C 1
ATOM 2221 O O . ASN A 1 290 ? 32.680 -2.922 -5.436 1.00 16.09 284 ASN A O 1
ATOM 2226 N N . VAL A 1 291 ? 30.763 -2.184 -6.408 1.00 14.75 285 VAL A N 1
ATOM 2227 C CA . VAL A 1 291 ? 29.907 -2.788 -5.406 1.00 14.04 285 VAL A CA 1
ATOM 2228 C C . VAL A 1 291 ? 28.866 -3.664 -6.082 1.00 15.40 285 VAL A C 1
ATOM 2229 O O . VAL A 1 291 ? 28.190 -3.226 -7.014 1.00 14.96 285 VAL A O 1
ATOM 2233 N N . GLU A 1 292 ? 28.743 -4.888 -5.593 1.00 14.79 286 GLU A N 1
ATOM 2234 C CA . GLU A 1 292 ? 27.703 -5.809 -6.054 1.00 15.78 286 GLU A CA 1
ATOM 2235 C C . GLU A 1 292 ? 26.698 -6.046 -4.932 1.00 15.42 286 GLU A C 1
ATOM 2236 O O . GLU A 1 292 ? 27.058 -6.488 -3.823 1.00 15.77 286 GLU A O 1
ATOM 2242 N N . LEU A 1 293 ? 25.437 -5.747 -5.220 1.00 15.14 287 LEU A N 1
ATOM 2243 C CA . LEU A 1 293 ? 24.343 -5.926 -4.270 1.00 15.89 287 LEU A CA 1
ATOM 2244 C C . LEU A 1 293 ? 23.534 -7.189 -4.576 1.00 17.39 287 LEU A C 1
ATOM 2245 O O . LEU A 1 293 ? 23.376 -7.577 -5.750 1.00 17.95 287 LEU A O 1
ATOM 2250 N N . VAL A 1 294 ? 23.037 -7.812 -3.516 1.00 18.62 288 VAL A N 1
ATOM 2251 C CA . VAL A 1 294 ? 22.223 -9.034 -3.615 1.00 20.94 288 VAL A CA 1
ATOM 2252 C C . VAL A 1 294 ? 20.744 -8.630 -3.612 1.00 21.85 288 VAL A C 1
ATOM 2253 O O . VAL A 1 294 ? 20.333 -7.756 -2.853 1.00 20.89 288 VAL A O 1
ATOM 2257 N N . LYS A 1 295 ? 19.934 -9.261 -4.469 1.00 23.50 289 LYS A N 1
ATOM 2258 C CA . LYS A 1 295 ? 18.500 -8.947 -4.478 1.00 26.04 289 LYS A CA 1
ATOM 2259 C C . LYS A 1 295 ? 17.815 -9.384 -3.180 1.00 26.43 289 LYS A C 1
ATOM 2260 O O . LYS A 1 295 ? 18.147 -10.437 -2.592 1.00 25.93 289 LYS A O 1
ATOM 2266 N N . GLU A 1 296 ? 16.882 -8.563 -2.714 1.00 27.39 290 GLU A N 1
ATOM 2267 C CA . GLU A 1 296 ? 16.104 -8.885 -1.522 1.00 29.01 290 GLU A CA 1
ATOM 2268 C C . GLU A 1 296 ? 15.165 -10.027 -1.874 1.00 29.60 290 GLU A C 1
ATOM 2269 O O . GLU A 1 296 ? 14.383 -9.916 -2.815 1.00 30.47 290 GLU A O 1
ATOM 2275 N N . ALA A 1 297 ? 15.265 -11.123 -1.138 1.00 30.03 291 ALA A N 1
ATOM 2276 C CA . ALA A 1 297 ? 14.353 -12.259 -1.316 1.00 30.07 291 ALA A CA 1
ATOM 2277 C C . ALA A 1 297 ? 13.512 -12.386 -0.057 1.00 30.59 291 ALA A C 1
ATOM 2278 O O . ALA A 1 297 ? 13.935 -11.952 1.025 1.00 29.86 291 ALA A O 1
ATOM 2280 N N . GLU A 1 298 ? 12.333 -13.006 -0.191 1.00 30.85 292 GLU A N 1
ATOM 2281 C CA . GLU A 1 298 ? 11.470 -13.277 0.955 1.00 31.94 292 GLU A CA 1
ATOM 2282 C C . GLU A 1 298 ? 12.188 -14.107 2.033 1.00 31.25 292 GLU A C 1
ATOM 2283 O O . GLU A 1 298 ? 12.033 -13.854 3.226 1.00 32.04 292 GLU A O 1
ATOM 2289 N N . ALA A 1 299 ? 12.988 -15.078 1.600 1.00 30.19 293 ALA A N 1
ATOM 2290 C CA . ALA A 1 299 ? 13.772 -15.934 2.496 1.00 30.06 293 ALA A CA 1
ATOM 2291 C C . ALA A 1 299 ? 14.961 -15.238 3.206 1.00 29.73 293 ALA A C 1
ATOM 2292 O O . ALA A 1 299 ? 15.493 -15.760 4.201 1.00 30.37 293 ALA A O 1
ATOM 2294 N N . ALA A 1 300 ? 15.392 -14.088 2.689 1.00 29.01 294 ALA A N 1
ATOM 2295 C CA . ALA A 1 300 ? 16.628 -13.452 3.167 1.00 28.37 294 ALA A CA 1
ATOM 2296 C C . ALA A 1 300 ? 16.500 -12.875 4.590 1.00 28.30 294 ALA A C 1
ATOM 2297 O O . ALA A 1 300 ? 15.534 -12.157 4.871 1.00 27.78 294 ALA A O 1
ATOM 2299 N N . PRO A 1 301 ? 17.465 -13.197 5.488 1.00 28.05 295 PRO A N 1
ATOM 2300 C CA . PRO A 1 301 ? 17.539 -12.429 6.737 1.00 28.16 295 PRO A CA 1
ATOM 2301 C C . PRO A 1 301 ? 17.761 -10.946 6.437 1.00 28.41 295 PRO A C 1
ATOM 2302 O O . PRO A 1 301 ? 18.316 -10.592 5.383 1.00 28.06 295 PRO A O 1
ATOM 2306 N N . SER A 1 302 ? 17.324 -10.077 7.345 1.00 28.81 296 SER A N 1
ATOM 2307 C CA . SER A 1 302 ? 17.563 -8.638 7.163 1.00 29.14 296 SER A CA 1
ATOM 2308 C C . SER A 1 302 ? 19.070 -8.353 7.176 1.00 28.91 296 SER A C 1
ATOM 2309 O O . SER A 1 302 ? 19.822 -8.998 7.931 1.00 28.90 296 SER A O 1
ATOM 2312 N N . SER A 1 303 ? 19.515 -7.425 6.319 1.00 28.27 297 SER A N 1
ATOM 2313 C CA . SER A 1 303 ? 20.914 -6.968 6.354 1.00 27.83 297 SER A CA 1
ATOM 2314 C C . SER A 1 303 ? 21.026 -5.545 6.906 1.00 27.92 297 SER A C 1
ATOM 2315 O O . SER A 1 303 ? 22.111 -4.928 6.859 1.00 28.23 297 SER A O 1
ATOM 2318 N N . GLU A 1 304 ? 19.904 -5.046 7.429 1.00 26.86 298 GLU A N 1
ATOM 2319 C CA . GLU A 1 304 ? 19.820 -3.719 8.038 1.00 27.02 298 GLU A CA 1
ATOM 2320 C C . GLU A 1 304 ? 19.877 -3.802 9.564 1.00 25.64 298 GLU A C 1
ATOM 2321 O O . GLU A 1 304 ? 19.285 -4.693 10.168 1.00 26.29 298 GLU A O 1
ATOM 2327 N N . VAL A 1 305 ? 20.604 -2.874 10.176 1.00 22.29 299 VAL A N 1
ATOM 2328 C CA . VAL A 1 305 ? 20.833 -2.920 11.620 1.00 20.49 299 VAL A CA 1
ATOM 2329 C C . VAL A 1 305 ? 20.352 -1.606 12.227 1.00 19.84 299 VAL A C 1
ATOM 2330 O O . VAL A 1 305 ? 20.860 -0.545 11.878 1.00 18.87 299 VAL A O 1
ATOM 2334 N N . GLU A 1 306 ? 19.353 -1.674 13.110 1.00 19.17 300 GLU A N 1
ATOM 2335 C CA . GLU A 1 306 ? 18.973 -0.522 13.957 1.00 19.98 300 GLU A CA 1
ATOM 2336 C C . GLU A 1 306 ? 20.056 -0.252 15.001 1.00 19.18 300 GLU A C 1
ATOM 2337 O O . GLU A 1 306 ? 20.506 -1.161 15.711 1.00 19.36 300 GLU A O 1
ATOM 2343 N N . ARG A 1 307 ? 20.446 1.012 15.107 1.00 17.54 301 ARG A N 1
ATOM 2344 C CA . ARG A 1 307 ? 21.532 1.417 15.984 1.00 17.05 301 ARG A CA 1
ATOM 2345 C C . ARG A 1 307 ? 21.419 2.926 16.210 1.00 17.15 301 ARG A C 1
ATOM 2346 O O . ARG A 1 307 ? 21.061 3.669 15.281 1.00 17.36 301 ARG A O 1
ATOM 2354 N N . ARG A 1 308 ? 21.702 3.389 17.428 1.00 16.36 302 ARG A N 1
ATOM 2355 C CA . ARG A 1 308 ? 21.699 4.831 17.689 1.00 16.82 302 ARG A CA 1
ATOM 2356 C C . ARG A 1 308 ? 22.876 5.482 16.970 1.00 17.82 302 ARG A C 1
ATOM 2357 O O . ARG A 1 308 ? 24.032 5.043 17.103 1.00 19.62 302 ARG A O 1
ATOM 2365 N N . ARG A 1 309 ? 22.561 6.459 16.131 1.00 17.23 303 ARG A N 1
ATOM 2366 C CA . ARG A 1 309 ? 23.592 7.096 15.317 1.00 17.34 303 ARG A CA 1
ATOM 2367 C C . ARG A 1 309 ? 23.453 8.592 15.433 1.00 17.72 303 ARG A C 1
ATOM 2368 O O . ARG A 1 309 ? 22.329 9.109 15.552 1.00 19.23 303 ARG A O 1
ATOM 2376 N N . ALA A 1 310 ? 24.594 9.272 15.444 1.00 16.68 304 ALA A N 1
ATOM 2377 C CA . ALA A 1 310 ? 24.616 10.732 15.428 1.00 17.77 304 ALA A CA 1
ATOM 2378 C C . ALA A 1 310 ? 23.889 11.273 14.179 1.00 17.93 304 ALA A C 1
ATOM 2379 O O . ALA A 1 310 ? 23.776 10.597 13.162 1.00 17.35 304 ALA A O 1
ATOM 2381 N N . SER A 1 311 ? 23.352 12.487 14.288 1.00 19.34 305 SER A N 1
ATOM 2382 C CA . SER A 1 311 ? 22.770 13.176 13.138 1.00 21.11 305 SER A CA 1
ATOM 2383 C C . SER A 1 311 ? 23.039 14.675 13.274 1.00 21.75 305 SER A C 1
ATOM 2384 O O . SER A 1 311 ? 23.238 15.181 14.382 1.00 22.52 305 SER A O 1
ATOM 2387 N N . ALA A 1 312 ? 23.090 15.370 12.145 1.00 21.95 306 ALA A N 1
ATOM 2388 C CA . ALA A 1 312 ? 23.365 16.812 12.158 1.00 22.89 306 ALA A CA 1
ATOM 2389 C C . ALA A 1 312 ? 22.790 17.454 10.911 1.00 22.92 306 ALA A C 1
ATOM 2390 O O . ALA A 1 312 ? 22.200 16.771 10.078 1.00 22.48 306 ALA A O 1
#

Secondary structure (DSSP, 8-state):
-----HHHHHHHHHHHHTTT--S---HHHHHHHHHHHHHHHHHHHHTT--HHHHHHHHHHHHHHHHTT-HHHHHHHHTHHHHHHHHHHHHHHHTT---SSPP----S--EE---EEESEEE---STTTTTS-EEEEEEEEEETTS-B-TT-EEEEE---TTS--BTTBTTSPTTTTEEEEE--TTSEEEEEEE----EEPPTTSHHHHHHHHTT---EE--EEEEEEE-TTB--EEEEEEETT-TTTT--TT----TT-EE--EEE--HHHHHHTT-SS-EEEEE--EEEPBP-TTPPP-------EE-

Organism: Acinetobacter radioresistens (NCBI:txid40216)

Radius of gyration: 23.03 Å; Cα contacts (8 Å, |Δi|>4): 572; chains: 1; bounding box: 49×47×68 Å

CATH classification: 2.60.130.10

B-factor: mean 19.09, std 9.38, range [7.68, 80.67]

Solvent-accessible surface area: 17453 Å² total; per-residue (Å²): 72,124,135,72,84,83,154,90,3,69,46,65,1,110,95,102,60,43,82,88,44,194,60,147,60,84,141,163,109,51,105,61,60,48,152,110,50,0,50,93,55,32,40,43,19,78,130,74,48,88,91,66,95,47,148,138,34,91,100,50,87,74,72,0,34,142,50,140,12,82,23,31,13,26,4,0,94,14,99,17,49,124,105,24,89,158,32,40,98,47,14,62,166,43,55,31,110,53,21,23,40,39,4,3,15,3,48,39,31,4,35,55,22,66,108,41,105,8,102,6,113,0,16,77,22,85,20,56,141,127,29,68,26,0,5,0,26,2,31,0,23,20,73,146,50,83,86,16,111,36,0,82,0,14,3,4,1,1,10,24,120,4,63,8,1,81,92,35,189,106,22,55,129,22,10,2,5,39,7,0,42,3,42,98,94,0,58,0,23,0,25,2,8,28,6,67,20,40,36,10,68,104,171,15,19,0,25,52,51,0,95,180,96,73,70,60,4,39,11,0,8,3,0,4,0,6,0,26,11,127,43,47,23,62,16,27,1,0,0,0,14,97,73,39,148,53,7,158,80,8,6,2,88,0,20,75,120,61,1,47,10,89,25,68,97,25,93,82,151,60,46,14,67,166,67,163,41,126,89,72,4,50,28,0,79,13,88,1,56,3,26,142,96,47,186,87,24,49,93,21,107,101,179,91,238,78,32,80,88

Nearest PDB structures (foldseek):
  2xsu-assembly1_A-2  TM=1.003E+00  e=7.033E-66  Acinetobacter radioresistens
  2xsr-assembly1_A-2  TM=1.003E+00  e=3.850E-65  Acinetobacter radioresistens
  2xsv-assembly1_A-2  TM=1.003E+00  e=4.347E-65  Acinetobacter radioresistens
  1dlq-assembly1_B  TM=9.659E-01  e=1.202E-41  Acinetobacter baylyi ADP1
  2azq-assembly1_A-2  TM=9.484E-01  e=1.643E-39  Pseudomonas putida

Sequence (309 aa):
HHHHNRQQIDALVKQMNVDTAKGPVDERIQQVVVRLLGDLFQAIEDLDIQPSEVWKGLEYLTDAGQANELGLLAGGLGLEHYLDLRADEADAKAGITGGTPRTIEGPLYVAGAPESVGFARMDDGSESDKVDTLIIEGTVTDTEGNIIEGAKVEVWHANSLGNYSFFDKSQSDFNLRRTILTDVNGKYVALTTMPVGYGCPPEGTTQALLNKLGRHGNRPSHVHYFVSAPGYRKLTTQFNIEGDEYLWDDFAFATRDGLVATATDVTDEAEIARRELDKPFKHITFNVELVKEAEAAPSSEVERRRASA